Protein AF-A0A9E8SDP2-F1 (afdb_monomer_lite)

Organism: NCBI:txid2980107

InterPro domains:
  IPR025178 Lnb, N-terminal periplasmic domain [PF13387] (6-135)

Radius of gyration: 17.47 Å; chains: 1; bounding box: 43×48×46 Å

Sequence (197 aa):
MGPGKLLNDSFGHSAFRVRTGTIDIVYNYGMFDFNAPNFYLNFAKGKLDYYLGSNTYKRFVDLYIWQNRSIKEQVLNLTKDQKRALFSFLINNAKPENKIYAYDFFYDNCATKMRDVTEAVLHSNINYKTPKTYKAESFRQLINTNIHWNSWGHFGINVALGSVIDQKAEPRNYMFLPNTSFSFLKKQALQIRKTFS

Structure (mmCIF, N/CA/C/O backbone):
data_AF-A0A9E8SDP2-F1
#
_entry.id   AF-A0A9E8SDP2-F1
#
loop_
_atom_site.group_PDB
_atom_site.id
_atom_site.type_symbol
_atom_site.label_atom_id
_atom_site.label_alt_id
_atom_site.label_comp_id
_atom_site.label_asym_id
_atom_site.label_entity_id
_atom_site.label_seq_id
_atom_site.pdbx_PDB_ins_code
_atom_site.Cartn_x
_atom_site.Cartn_y
_atom_site.Cartn_z
_atom_site.occupancy
_atom_site.B_iso_or_equiv
_atom_site.auth_seq_id
_atom_site.auth_comp_id
_atom_site.auth_asym_id
_atom_site.auth_atom_id
_atom_site.pdbx_PDB_model_num
ATOM 1 N N . MET A 1 1 ? 5.737 0.864 4.882 1.00 90.88 1 MET A N 1
ATOM 2 C CA . MET A 1 1 ? 6.802 -0.105 5.219 1.00 90.88 1 MET A CA 1
ATOM 3 C C . MET A 1 1 ? 7.971 0.108 4.283 1.00 90.88 1 MET A C 1
ATOM 5 O O . MET A 1 1 ? 7.745 0.462 3.130 1.00 90.88 1 MET A O 1
ATOM 9 N N . GLY A 1 2 ? 9.191 -0.051 4.792 1.00 87.19 2 GLY A N 1
ATOM 10 C CA . GLY A 1 2 ? 10.420 0.136 4.028 1.00 87.19 2 GLY A CA 1
ATOM 11 C C . GLY A 1 2 ? 10.654 -0.952 2.973 1.00 87.19 2 GLY A C 1
ATOM 12 O O . GLY A 1 2 ? 9.998 -2.005 3.001 1.00 87.19 2 GLY A O 1
ATOM 13 N N . PRO A 1 3 ? 11.578 -0.697 2.035 1.00 87.62 3 PRO A N 1
ATOM 14 C CA . PRO A 1 3 ? 11.920 -1.644 0.985 1.00 87.62 3 PRO A CA 1
ATOM 15 C C . PRO A 1 3 ? 12.536 -2.930 1.553 1.00 87.62 3 PRO A C 1
ATOM 17 O O . PRO A 1 3 ? 13.123 -2.924 2.635 1.00 87.62 3 PRO A O 1
ATOM 20 N N . GLY A 1 4 ? 12.350 -4.041 0.843 1.00 83.44 4 GLY A N 1
ATOM 21 C CA . GLY A 1 4 ? 12.982 -5.333 1.122 1.00 83.44 4 GLY A CA 1
ATOM 22 C C . GLY A 1 4 ? 14.027 -5.701 0.067 1.00 83.44 4 GLY A C 1
ATOM 23 O O . GLY A 1 4 ? 14.210 -4.987 -0.914 1.00 83.44 4 GLY A O 1
ATOM 24 N N . LYS A 1 5 ? 14.709 -6.836 0.265 1.00 79.69 5 LYS A N 1
ATOM 25 C CA . LYS A 1 5 ? 15.756 -7.318 -0.658 1.00 79.69 5 LYS A CA 1
ATOM 26 C C . LYS A 1 5 ? 15.207 -7.907 -1.962 1.00 79.69 5 LYS A C 1
ATOM 28 O O . LYS A 1 5 ? 15.932 -7.971 -2.948 1.00 79.69 5 LYS A O 1
ATOM 33 N N . LEU A 1 6 ? 13.961 -8.380 -1.952 1.00 75.44 6 LEU A N 1
ATOM 34 C CA . LEU A 1 6 ? 13.316 -8.962 -3.125 1.00 75.44 6 LEU A CA 1
ATOM 35 C C . LEU A 1 6 ? 12.700 -7.870 -4.007 1.00 75.44 6 LEU A C 1
ATOM 37 O O . LEU A 1 6 ? 12.309 -6.804 -3.523 1.00 75.44 6 LEU A O 1
ATOM 41 N N . LEU A 1 7 ? 12.579 -8.145 -5.309 1.00 70.75 7 LEU A N 1
ATOM 42 C CA . LEU A 1 7 ? 12.068 -7.177 -6.285 1.00 70.75 7 LEU A CA 1
ATOM 43 C C . LEU A 1 7 ? 10.637 -6.723 -5.961 1.00 70.75 7 LEU A C 1
ATOM 45 O O . LEU A 1 7 ? 10.345 -5.530 -5.983 1.00 70.75 7 LEU A O 1
ATOM 49 N N . ASN A 1 8 ? 9.770 -7.663 -5.575 1.00 69.50 8 ASN A N 1
ATOM 50 C CA . ASN A 1 8 ? 8.385 -7.403 -5.166 1.00 69.50 8 ASN A CA 1
ATOM 51 C C . ASN A 1 8 ? 8.277 -6.507 -3.917 1.00 69.50 8 ASN A C 1
ATOM 53 O O . ASN A 1 8 ? 7.221 -5.942 -3.662 1.00 69.50 8 ASN A O 1
ATOM 57 N N . ASP A 1 9 ? 9.360 -6.364 -3.150 1.00 80.94 9 ASP A N 1
ATOM 58 C CA . ASP A 1 9 ? 9.421 -5.561 -1.931 1.00 80.94 9 ASP A CA 1
ATOM 59 C C . ASP A 1 9 ? 10.261 -4.288 -2.086 1.00 80.94 9 ASP A C 1
ATOM 61 O O . ASP A 1 9 ? 10.329 -3.488 -1.150 1.00 80.94 9 ASP A O 1
ATOM 65 N N . SER A 1 10 ? 10.902 -4.084 -3.240 1.00 84.06 10 SER A N 1
ATOM 66 C CA . SER A 1 10 ? 11.908 -3.031 -3.451 1.00 84.06 10 SER A CA 1
ATOM 67 C C . SER A 1 10 ? 11.334 -1.615 -3.368 1.00 84.06 10 SER A C 1
ATOM 69 O O . SER A 1 10 ? 12.045 -0.682 -3.017 1.00 84.06 10 SER A O 1
ATOM 71 N N . PHE A 1 11 ? 10.032 -1.447 -3.606 1.00 86.62 11 PHE A N 1
ATOM 72 C CA . PHE A 1 11 ? 9.343 -0.155 -3.483 1.00 86.62 11 PHE A CA 1
ATOM 73 C C . PHE A 1 11 ? 8.766 0.099 -2.082 1.00 86.62 11 PHE A C 1
ATOM 75 O O . PHE A 1 11 ? 8.230 1.174 -1.802 1.00 86.62 11 PHE A O 1
ATOM 82 N N . GLY A 1 12 ? 8.866 -0.886 -1.186 1.00 89.75 12 GLY A N 1
ATOM 83 C CA . GLY A 1 12 ? 8.170 -0.888 0.092 1.00 89.75 12 GLY A CA 1
ATOM 84 C C . GLY A 1 12 ? 6.718 -1.337 -0.038 1.00 89.75 12 GLY A C 1
ATOM 85 O O . GLY A 1 12 ? 6.325 -1.966 -1.014 1.00 89.75 12 GLY A O 1
ATOM 86 N N . HIS A 1 13 ? 5.921 -1.039 0.985 1.00 92.75 13 HIS A N 1
ATOM 87 C CA . HIS A 1 13 ? 4.524 -1.469 1.045 1.00 92.75 13 HIS A CA 1
ATOM 88 C C . HIS A 1 13 ? 3.664 -0.502 1.864 1.00 92.75 13 HIS A C 1
ATOM 90 O O . HIS A 1 13 ? 4.197 0.209 2.726 1.00 92.75 13 HIS A O 1
ATOM 96 N N . SER A 1 14 ? 2.345 -0.529 1.668 1.00 93.94 14 SER A N 1
ATOM 97 C CA . SER A 1 14 ? 1.371 0.283 2.410 1.00 93.94 14 SER A CA 1
ATOM 98 C C . SER A 1 14 ? 0.196 -0.556 2.915 1.00 93.94 14 SER A C 1
ATOM 100 O O . SER A 1 14 ? -0.215 -1.508 2.263 1.00 93.94 14 SER A O 1
ATOM 102 N N . ALA A 1 15 ? -0.342 -0.204 4.084 1.00 95.44 15 ALA A N 1
ATOM 103 C CA . ALA A 1 15 ? -1.494 -0.874 4.683 1.00 95.44 15 ALA A CA 1
ATOM 104 C C . ALA A 1 15 ? -2.253 0.078 5.622 1.00 95.44 15 ALA A C 1
ATOM 106 O O . ALA A 1 15 ? -1.669 1.025 6.159 1.00 95.44 15 ALA A O 1
ATOM 107 N N . PHE A 1 16 ? -3.539 -0.190 5.854 1.00 96.06 16 PHE A N 1
ATOM 108 C CA . PHE A 1 16 ? -4.339 0.524 6.851 1.00 96.06 16 PHE A CA 1
ATOM 109 C C . PHE A 1 16 ? -4.273 -0.194 8.194 1.00 96.06 16 PHE A C 1
ATOM 111 O O . PHE A 1 16 ? -4.561 -1.383 8.268 1.00 96.06 16 PHE A O 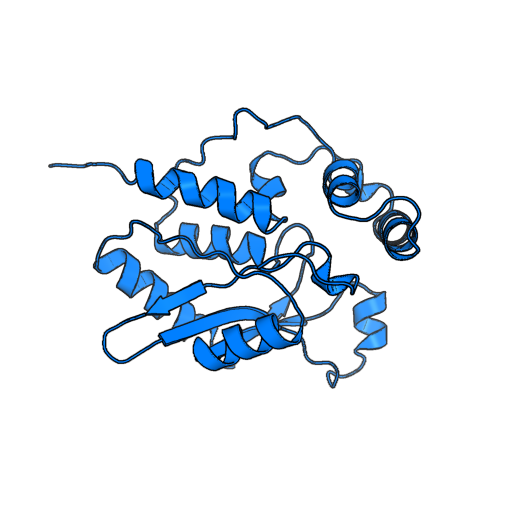1
ATOM 118 N N . ARG A 1 17 ? -3.978 0.528 9.276 1.00 96.06 17 ARG A N 1
ATOM 119 C CA . ARG A 1 17 ? -4.153 0.029 10.645 1.00 96.06 17 ARG A CA 1
ATOM 120 C C . ARG A 1 17 ? -5.409 0.643 11.248 1.00 96.06 17 ARG A C 1
ATOM 122 O O . ARG A 1 17 ? -5.569 1.862 11.231 1.00 96.06 17 ARG A O 1
ATOM 129 N N . VAL A 1 18 ? -6.268 -0.191 11.821 1.00 95.19 18 VAL A N 1
ATOM 130 C CA . VAL A 1 18 ? -7.419 0.246 12.613 1.00 95.19 18 VAL A CA 1
ATOM 131 C C . VAL A 1 18 ? -7.226 -0.222 14.045 1.00 95.19 18 VAL A C 1
ATOM 133 O O . VAL A 1 18 ? -7.165 -1.423 14.309 1.00 95.19 18 VAL A O 1
ATOM 136 N N . ARG A 1 19 ? -7.155 0.747 14.964 1.00 94.12 19 ARG A N 1
ATOM 137 C CA . ARG A 1 19 ? -7.004 0.508 16.397 1.00 94.12 19 ARG A CA 1
ATOM 138 C C . ARG A 1 19 ? -8.163 1.117 17.184 1.00 94.12 19 ARG A C 1
ATOM 140 O O . ARG A 1 19 ? -8.439 2.310 17.066 1.00 94.12 19 ARG A O 1
ATOM 147 N N . THR A 1 20 ? -8.808 0.297 18.005 1.00 88.94 20 THR A N 1
ATOM 148 C CA . THR A 1 20 ? -9.808 0.676 19.015 1.00 88.94 20 THR A CA 1
ATOM 149 C C . THR A 1 20 ? -9.361 0.153 20.388 1.00 88.94 20 THR A C 1
ATOM 151 O 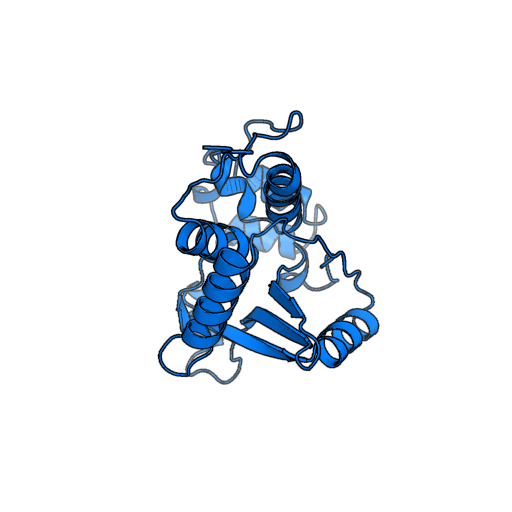O . THR A 1 20 ? -8.235 -0.320 20.532 1.00 88.94 20 THR A O 1
ATOM 154 N N . GLY A 1 21 ? -10.218 0.234 21.413 1.00 88.12 21 GLY A N 1
ATOM 155 C CA . GLY A 1 21 ? -9.926 -0.366 22.720 1.00 88.12 21 GLY A CA 1
ATOM 156 C C . GLY A 1 21 ? -9.795 -1.897 22.692 1.00 88.12 21 GLY A C 1
ATOM 157 O O . GLY A 1 21 ? -9.089 -2.451 23.524 1.00 88.12 21 GLY A O 1
ATOM 158 N N . THR A 1 22 ? -10.432 -2.575 21.730 1.00 91.25 22 THR A N 1
ATOM 159 C CA . THR A 1 22 ? -10.471 -4.050 21.639 1.00 91.25 22 THR A CA 1
ATOM 160 C C . THR A 1 22 ? -9.942 -4.606 20.317 1.00 91.25 22 THR A C 1
ATOM 162 O O . THR A 1 22 ? -9.725 -5.808 20.201 1.00 91.25 22 THR A O 1
ATOM 165 N N . ILE A 1 23 ? -9.732 -3.754 19.312 1.00 92.94 23 ILE A N 1
ATOM 166 C CA . ILE A 1 23 ? -9.332 -4.150 17.958 1.00 92.94 23 ILE A CA 1
ATOM 167 C C . ILE A 1 23 ? -7.988 -3.508 17.636 1.00 92.94 23 ILE A C 1
ATOM 169 O O . ILE A 1 23 ? -7.812 -2.311 17.842 1.00 92.94 23 ILE A O 1
ATOM 173 N N . ASP A 1 24 ? -7.058 -4.283 17.085 1.00 96.56 24 ASP A N 1
ATOM 174 C CA . ASP A 1 24 ? -5.817 -3.771 16.498 1.00 96.56 24 ASP A CA 1
ATOM 175 C C . ASP A 1 24 ? -5.459 -4.605 15.261 1.00 96.56 24 ASP A C 1
ATOM 177 O O . ASP A 1 24 ? -4.738 -5.607 15.330 1.00 96.56 24 ASP A O 1
ATOM 181 N N . ILE A 1 25 ? -6.068 -4.237 14.133 1.00 97.19 25 ILE A N 1
ATOM 182 C CA . ILE A 1 25 ? -6.035 -4.997 12.878 1.00 97.19 25 ILE A CA 1
ATOM 183 C C . ILE A 1 25 ? -5.381 -4.160 11.785 1.00 97.19 25 ILE A C 1
ATOM 185 O O . ILE A 1 25 ? -5.617 -2.956 11.665 1.00 97.19 25 ILE A O 1
ATOM 189 N N . VAL A 1 26 ? -4.586 -4.827 10.956 1.00 97.25 26 VAL A N 1
ATOM 190 C CA . VAL A 1 26 ? -4.024 -4.286 9.724 1.00 97.25 26 VAL A CA 1
ATOM 191 C C . VAL A 1 26 ? -4.758 -4.876 8.529 1.00 97.25 26 VAL A C 1
ATOM 193 O O . VAL A 1 26 ? -4.860 -6.094 8.401 1.00 97.25 26 VAL A O 1
ATOM 196 N N . TYR A 1 27 ? -5.227 -3.998 7.652 1.00 97.38 27 TYR A N 1
ATOM 197 C CA . TYR A 1 27 ? -5.832 -4.280 6.359 1.00 97.38 27 TYR A CA 1
ATOM 198 C C . TYR A 1 27 ? -4.783 -4.057 5.269 1.00 97.38 27 TYR A C 1
ATOM 200 O O . TYR A 1 27 ? -4.309 -2.938 5.050 1.00 97.38 27 TYR A O 1
ATOM 208 N N . ASN A 1 28 ? -4.394 -5.152 4.628 1.00 94.25 28 ASN A N 1
ATOM 209 C CA . ASN A 1 28 ? -3.248 -5.263 3.747 1.00 94.25 28 ASN A CA 1
ATOM 210 C C . ASN A 1 28 ? -3.699 -5.545 2.302 1.00 94.25 28 ASN A C 1
ATOM 212 O O . ASN A 1 28 ? -3.944 -6.696 1.941 1.00 94.25 28 ASN A O 1
ATOM 216 N N . TYR A 1 29 ? -3.811 -4.493 1.489 1.00 93.25 29 TYR A N 1
ATOM 217 C CA . TYR A 1 29 ? -3.933 -4.628 0.035 1.00 93.25 29 TYR A CA 1
ATOM 218 C C . TYR A 1 29 ? -2.576 -5.015 -0.538 1.00 93.25 29 TYR A C 1
ATOM 220 O O . TYR A 1 29 ? -1.577 -4.409 -0.164 1.00 93.25 29 TYR A O 1
ATOM 228 N N . GLY A 1 30 ? -2.527 -5.969 -1.462 1.00 86.81 30 GLY A N 1
ATOM 229 C CA . GLY A 1 30 ? -1.269 -6.419 -2.060 1.00 86.81 30 GLY A CA 1
ATOM 230 C C . GLY A 1 30 ? -0.910 -7.872 -1.746 1.00 86.81 30 GLY A C 1
ATOM 231 O O . GLY A 1 30 ? 0.206 -8.289 -2.044 1.00 86.81 30 GLY A O 1
ATOM 232 N N . MET A 1 31 ? -1.832 -8.637 -1.159 1.00 87.12 31 MET A N 1
ATOM 233 C CA . MET A 1 31 ? -1.673 -10.080 -1.001 1.00 87.12 31 MET A CA 1
ATOM 234 C C . MET A 1 31 ? -2.026 -10.789 -2.311 1.00 87.12 31 MET A C 1
ATOM 236 O O . MET A 1 31 ? -2.860 -10.299 -3.065 1.00 87.12 31 MET A O 1
ATOM 240 N N . PHE A 1 32 ? -1.422 -11.941 -2.576 1.00 84.19 32 PHE A N 1
ATOM 241 C CA . PHE A 1 32 ? -1.690 -12.739 -3.770 1.00 84.19 32 PHE A CA 1
ATOM 242 C C . PHE A 1 32 ? -1.541 -14.228 -3.444 1.00 84.19 32 PHE A C 1
ATOM 244 O O . PHE A 1 32 ? -0.858 -14.591 -2.484 1.00 84.19 32 PHE A O 1
ATOM 251 N N . ASP A 1 33 ? -2.223 -15.080 -4.207 1.00 80.50 33 ASP A N 1
ATOM 252 C CA . ASP A 1 33 ? -2.235 -16.526 -3.986 1.00 80.50 33 ASP A CA 1
ATOM 253 C C . ASP A 1 33 ? -1.319 -17.232 -4.990 1.00 80.50 33 ASP A C 1
ATOM 255 O O . ASP A 1 33 ? -1.618 -17.310 -6.181 1.00 80.50 33 ASP A O 1
ATOM 259 N N . PHE A 1 34 ? -0.198 -17.765 -4.501 1.00 75.38 34 PHE A N 1
ATOM 260 C CA . PHE A 1 34 ? 0.738 -18.549 -5.313 1.00 75.38 34 PHE A CA 1
ATOM 261 C C . PHE A 1 34 ? 0.139 -19.868 -5.820 1.00 75.38 34 PHE A C 1
ATOM 263 O O . PHE A 1 34 ? 0.631 -20.414 -6.805 1.00 75.38 34 PHE A O 1
ATOM 270 N N . ASN A 1 35 ? -0.909 -20.380 -5.167 1.00 81.75 35 ASN A N 1
ATOM 271 C CA . ASN A 1 35 ? -1.581 -21.620 -5.551 1.00 81.75 35 ASN A CA 1
ATOM 272 C C . ASN A 1 35 ? -2.729 -21.383 -6.543 1.00 81.75 35 ASN A C 1
ATOM 274 O O . ASN A 1 35 ? -3.411 -22.335 -6.927 1.00 81.75 35 ASN A O 1
ATOM 278 N N . ALA A 1 36 ? -2.955 -20.134 -6.970 1.00 81.62 36 ALA A N 1
ATOM 279 C CA . ALA A 1 36 ? -3.972 -19.826 -7.960 1.00 81.62 36 ALA A CA 1
ATOM 280 C C . ALA A 1 36 ? -3.704 -20.588 -9.276 1.00 81.62 36 ALA A C 1
ATOM 282 O O . ALA A 1 36 ? -2.548 -20.686 -9.717 1.00 81.62 36 ALA A O 1
ATOM 283 N N . PRO A 1 37 ? -4.749 -21.100 -9.955 1.00 82.25 37 PRO A N 1
ATOM 284 C CA . PRO A 1 37 ? -4.583 -21.769 -11.238 1.00 82.25 37 PRO A CA 1
ATOM 285 C C . PRO A 1 37 ? -3.818 -20.893 -12.236 1.00 82.25 37 PRO A C 1
ATOM 287 O O . PRO A 1 37 ? -4.137 -19.720 -12.426 1.00 82.25 37 PRO A O 1
ATOM 290 N N . ASN A 1 38 ? -2.820 -21.475 -12.905 1.00 79.81 38 ASN A N 1
ATOM 291 C CA . ASN A 1 38 ? -1.984 -20.791 -13.897 1.00 79.81 38 ASN A CA 1
ATOM 292 C C . ASN A 1 38 ? -1.199 -19.575 -13.360 1.00 79.81 38 ASN A C 1
ATOM 294 O O . ASN A 1 38 ? -0.863 -18.692 -14.151 1.00 79.81 38 ASN A O 1
ATOM 298 N N . PHE A 1 39 ? -0.870 -19.524 -12.059 1.00 72.50 39 PHE A N 1
ATOM 299 C CA . PHE A 1 39 ? -0.168 -18.395 -11.425 1.00 72.50 39 PHE A CA 1
ATOM 300 C C . PHE A 1 39 ? 0.997 -17.840 -12.264 1.00 72.50 39 PHE A C 1
ATOM 302 O O . PHE A 1 39 ? 0.978 -16.670 -12.639 1.00 72.50 39 PHE A O 1
ATOM 309 N N . TYR A 1 40 ? 1.976 -18.676 -12.635 1.00 66.50 40 TYR A N 1
ATOM 310 C CA . TYR A 1 40 ? 3.151 -18.232 -13.402 1.00 66.50 40 TYR A CA 1
ATOM 311 C C . TYR A 1 40 ? 2.799 -17.675 -14.790 1.00 66.50 40 TYR A C 1
ATOM 313 O O . TYR A 1 40 ? 3.410 -16.708 -15.242 1.00 66.50 40 TYR A O 1
ATOM 321 N N . LEU A 1 41 ? 1.792 -18.247 -15.456 1.00 76.75 41 LEU A N 1
ATOM 322 C CA . LEU A 1 41 ? 1.326 -17.773 -16.759 1.00 76.75 41 LEU A CA 1
ATOM 323 C C . LEU A 1 41 ? 0.614 -16.421 -16.637 1.00 76.75 41 LEU A C 1
ATOM 325 O O . LEU A 1 41 ? 0.833 -15.530 -17.454 1.00 76.75 41 LEU A O 1
ATOM 329 N N . ASN A 1 42 ? -0.232 -16.261 -15.621 1.00 74.94 42 ASN A N 1
ATOM 330 C CA . ASN A 1 42 ? -0.949 -15.016 -15.356 1.00 74.94 42 ASN A CA 1
ATOM 331 C C . ASN A 1 42 ? 0.004 -13.906 -14.898 1.00 74.94 42 ASN A C 1
ATOM 333 O O . ASN A 1 42 ? -0.128 -12.770 -15.352 1.00 74.94 42 ASN A O 1
ATOM 337 N N . PHE A 1 43 ? 1.019 -14.247 -14.100 1.00 68.94 43 PHE A N 1
ATOM 338 C CA . PHE A 1 43 ? 2.123 -13.357 -13.748 1.00 68.94 43 PHE A CA 1
ATOM 339 C C . PHE A 1 43 ? 2.873 -12.869 -14.990 1.00 68.94 43 PHE A C 1
ATOM 341 O O . PHE A 1 43 ? 3.004 -11.664 -15.183 1.00 68.94 43 PHE A O 1
ATOM 348 N N . ALA A 1 44 ? 3.281 -13.779 -15.882 1.00 67.25 44 ALA A N 1
ATOM 349 C CA . ALA A 1 44 ? 3.963 -13.415 -17.125 1.00 67.25 44 ALA A CA 1
ATOM 350 C C . ALA A 1 44 ? 3.105 -12.530 -18.052 1.00 67.25 44 ALA A C 1
ATOM 352 O O . ALA A 1 44 ? 3.640 -11.724 -18.807 1.00 67.25 44 ALA A O 1
ATOM 353 N N . LYS A 1 45 ? 1.773 -12.654 -17.981 1.00 74.75 45 LYS A N 1
ATOM 354 C CA . LYS A 1 45 ? 0.812 -11.822 -18.727 1.00 74.75 45 LYS A CA 1
ATOM 355 C C . LYS A 1 45 ? 0.470 -10.494 -18.039 1.00 74.75 45 LYS A C 1
ATOM 357 O O . LYS A 1 45 ? -0.292 -9.722 -18.615 1.00 74.75 45 LYS A O 1
ATOM 362 N N . GLY A 1 46 ? 0.953 -10.252 -16.818 1.00 71.06 46 GLY A N 1
ATOM 363 C CA . GLY A 1 46 ? 0.573 -9.085 -16.015 1.00 71.06 46 GLY A CA 1
ATOM 364 C C . GLY A 1 46 ? -0.891 -9.091 -15.555 1.00 71.06 46 GLY A C 1
ATOM 365 O O . GLY A 1 46 ? -1.463 -8.032 -15.340 1.00 71.06 46 GLY A O 1
ATOM 366 N N . LYS A 1 47 ? -1.518 -10.268 -15.438 1.00 76.31 47 LYS A N 1
ATOM 367 C CA . LYS A 1 47 ? -2.941 -10.449 -15.091 1.00 76.31 47 LYS A CA 1
ATOM 368 C C . LYS A 1 47 ? -3.107 -11.218 -13.782 1.00 76.31 47 LYS A C 1
ATOM 370 O O . LYS A 1 47 ? -3.750 -12.265 -13.758 1.00 76.31 47 LYS A O 1
ATOM 375 N N . LEU A 1 48 ? -2.461 -10.758 -12.715 1.00 80.88 48 LEU A N 1
ATOM 376 C CA . LEU A 1 48 ? -2.640 -11.363 -11.399 1.00 80.88 48 LEU A CA 1
ATOM 377 C C . LEU A 1 48 ? -3.743 -10.661 -10.619 1.00 80.88 48 LEU A C 1
ATOM 379 O O . LEU A 1 48 ? -3.730 -9.440 -10.457 1.00 80.88 48 LEU A O 1
ATOM 383 N N . ASP A 1 49 ? -4.635 -11.474 -10.071 1.00 88.06 49 ASP A N 1
ATOM 384 C CA . ASP A 1 49 ? -5.557 -11.037 -9.041 1.00 88.06 49 ASP A CA 1
ATOM 385 C C . ASP A 1 49 ? -4.821 -10.934 -7.710 1.00 88.06 49 ASP A C 1
ATOM 387 O O . ASP A 1 49 ? -4.098 -11.839 -7.280 1.00 88.06 49 ASP A O 1
ATOM 391 N N . TYR A 1 50 ? -5.022 -9.802 -7.054 1.00 91.19 50 TYR A N 1
ATOM 392 C CA . TYR A 1 50 ? -4.562 -9.559 -5.702 1.00 91.19 50 TYR A CA 1
ATOM 393 C C . TYR A 1 50 ? -5.767 -9.493 -4.780 1.00 91.19 50 TYR A C 1
ATOM 395 O O . TYR A 1 50 ? -6.910 -9.355 -5.214 1.00 91.19 50 TYR A O 1
ATOM 403 N N . TYR A 1 51 ? -5.522 -9.602 -3.482 1.00 92.88 51 TYR A N 1
ATOM 404 C CA . TYR A 1 51 ? -6.579 -9.503 -2.500 1.00 92.88 51 TYR A CA 1
ATOM 405 C C . TYR A 1 51 ? -6.202 -8.671 -1.280 1.00 92.88 51 TYR A C 1
ATOM 407 O O . TYR A 1 51 ? -5.030 -8.468 -0.942 1.00 92.88 51 TYR A O 1
ATOM 415 N N . LEU A 1 52 ? -7.240 -8.178 -0.611 1.00 96.31 52 LEU A N 1
ATOM 416 C CA . LEU A 1 52 ? -7.151 -7.584 0.710 1.00 96.31 52 LEU A CA 1
ATOM 417 C C . LEU A 1 52 ? -7.058 -8.685 1.773 1.00 96.31 52 LEU A C 1
ATOM 419 O O . LEU A 1 52 ? -8.007 -9.437 1.995 1.00 96.31 52 LEU A O 1
ATOM 423 N N . GLY A 1 53 ? -5.920 -8.759 2.459 1.00 95.06 53 GLY A N 1
ATOM 424 C CA . GLY A 1 53 ? -5.760 -9.559 3.672 1.00 95.06 53 GLY A CA 1
ATOM 425 C C . GLY A 1 53 ? -6.014 -8.741 4.937 1.00 95.06 53 GLY A C 1
ATOM 426 O O . GLY A 1 53 ? -5.831 -7.524 4.948 1.00 95.06 53 GLY A O 1
ATOM 427 N N . SER A 1 54 ? -6.369 -9.405 6.035 1.00 95.38 54 SER A N 1
ATOM 428 C CA . SER A 1 54 ? -6.419 -8.790 7.363 1.00 95.38 54 SER A CA 1
ATOM 429 C C . SER A 1 54 ? -5.666 -9.641 8.385 1.00 95.38 54 SER A C 1
ATOM 431 O O . SER A 1 54 ? -5.725 -10.866 8.353 1.00 95.38 54 SER A O 1
ATOM 433 N N . ASN A 1 55 ? -4.905 -8.991 9.267 1.00 94.94 55 ASN A N 1
ATOM 434 C CA . ASN A 1 55 ? -4.111 -9.643 10.311 1.00 94.94 55 ASN A CA 1
ATOM 435 C C . ASN A 1 55 ? -4.053 -8.772 11.567 1.00 94.94 55 ASN A C 1
ATOM 437 O O . ASN A 1 55 ? -4.247 -7.559 11.500 1.00 94.94 55 ASN A O 1
ATOM 441 N N . THR A 1 56 ? -3.731 -9.363 12.720 1.00 96.81 56 THR A N 1
ATOM 442 C CA . THR A 1 56 ? -3.446 -8.564 13.920 1.00 96.81 56 THR A CA 1
ATOM 443 C C . THR A 1 56 ? -2.201 -7.705 13.699 1.00 96.81 56 THR A C 1
ATOM 445 O O . THR A 1 56 ? -1.239 -8.145 13.061 1.00 96.81 56 THR A O 1
ATOM 448 N N . TYR A 1 57 ? -2.187 -6.491 14.257 1.00 95.94 57 TYR A N 1
ATOM 449 C CA . TYR A 1 57 ? -1.027 -5.600 14.151 1.00 95.94 57 TYR A CA 1
ATOM 450 C C . TYR A 1 57 ? 0.251 -6.259 14.677 1.00 95.94 57 TYR A C 1
ATOM 452 O O . TYR A 1 57 ? 1.304 -6.127 14.062 1.00 95.94 57 TYR A O 1
ATOM 460 N N . LYS A 1 58 ? 0.149 -7.056 15.750 1.00 96.00 58 LYS A N 1
ATOM 461 C CA . LYS A 1 58 ? 1.284 -7.819 16.280 1.00 96.00 58 LYS A CA 1
ATOM 462 C C . LYS A 1 58 ? 1.894 -8.749 15.224 1.00 96.00 58 LYS A C 1
ATOM 464 O O . LYS A 1 58 ? 3.080 -8.637 14.942 1.00 96.00 58 LYS A O 1
ATOM 469 N N . ARG A 1 59 ? 1.086 -9.624 14.608 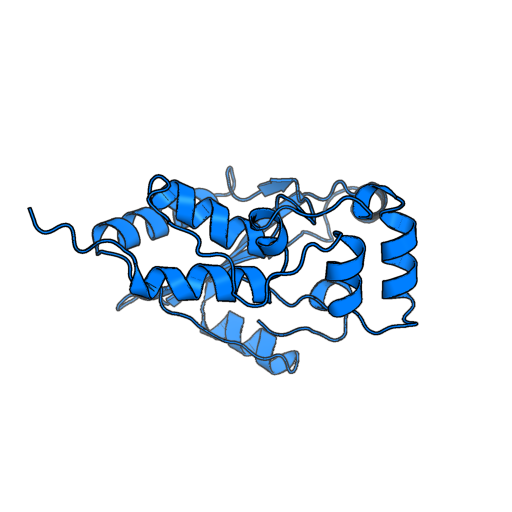1.00 95.75 59 ARG A N 1
ATOM 470 C CA . ARG A 1 59 ? 1.565 -10.564 13.574 1.00 95.75 59 ARG A CA 1
ATOM 471 C C . ARG A 1 59 ? 2.170 -9.837 12.382 1.00 95.75 59 ARG A C 1
ATOM 473 O O . ARG A 1 59 ? 3.177 -10.273 11.835 1.00 95.75 59 ARG A O 1
ATOM 480 N N . PHE A 1 60 ? 1.546 -8.731 11.992 1.00 94.00 60 PHE A N 1
ATOM 481 C CA . PHE A 1 60 ? 2.048 -7.889 10.923 1.00 94.00 60 PHE A CA 1
ATOM 482 C C . PHE A 1 60 ? 3.439 -7.334 11.257 1.00 94.00 60 PHE A C 1
ATOM 484 O O . PHE A 1 60 ? 4.356 -7.494 10.463 1.00 94.00 60 PHE A O 1
ATOM 491 N N . VAL A 1 61 ? 3.626 -6.744 12.441 1.00 94.44 61 VAL A N 1
ATOM 492 C CA . VAL A 1 61 ? 4.924 -6.209 12.881 1.00 94.44 61 VAL A CA 1
ATOM 493 C C . VAL A 1 61 ? 5.987 -7.302 12.976 1.00 94.44 61 VAL A C 1
ATOM 495 O O . VAL A 1 61 ? 7.080 -7.112 12.445 1.00 94.44 61 VAL A O 1
ATOM 498 N N . ASP A 1 62 ? 5.662 -8.444 13.588 1.00 94.88 62 ASP A N 1
ATOM 499 C CA . ASP A 1 62 ? 6.590 -9.571 13.750 1.00 94.88 62 ASP A CA 1
ATOM 500 C C . ASP A 1 62 ? 7.163 -10.025 12.391 1.00 94.88 62 ASP A C 1
ATOM 502 O O . ASP A 1 62 ? 8.365 -10.267 12.272 1.00 94.88 62 ASP A O 1
ATOM 506 N N . LEU A 1 63 ? 6.330 -10.061 11.340 1.00 91.50 63 LEU A N 1
ATOM 507 C CA . LEU A 1 63 ? 6.759 -10.404 9.980 1.00 91.50 63 LEU A CA 1
ATOM 508 C C . LEU A 1 63 ? 7.801 -9.418 9.430 1.00 91.50 63 LEU A C 1
ATOM 510 O O . LEU A 1 63 ? 8.820 -9.844 8.892 1.00 91.50 63 LEU A O 1
ATOM 514 N N . TYR A 1 64 ? 7.575 -8.107 9.551 1.00 90.38 64 TYR A N 1
ATOM 515 C CA . TYR A 1 64 ? 8.525 -7.114 9.028 1.00 90.38 64 TYR A CA 1
ATOM 516 C C . TYR A 1 64 ? 9.808 -7.038 9.859 1.00 90.38 64 TYR A C 1
ATOM 518 O O . TYR A 1 64 ? 10.870 -6.802 9.285 1.00 90.38 64 TYR A O 1
ATOM 526 N N . ILE A 1 65 ? 9.737 -7.287 11.172 1.00 91.50 65 ILE A N 1
ATOM 527 C CA . ILE A 1 65 ? 10.931 -7.440 12.017 1.00 91.50 65 ILE A CA 1
ATOM 528 C C . ILE A 1 65 ? 11.760 -8.628 11.529 1.00 91.50 65 ILE A C 1
ATOM 530 O O . ILE A 1 65 ? 12.956 -8.476 11.295 1.00 91.50 65 ILE A O 1
ATOM 534 N N . TRP A 1 66 ? 11.127 -9.783 11.308 1.00 93.00 66 TRP A N 1
ATOM 535 C CA . TRP A 1 66 ? 11.806 -10.974 10.791 1.00 93.00 66 TRP A CA 1
ATOM 536 C C . TRP A 1 66 ? 12.443 -10.734 9.412 1.00 93.00 66 TRP A C 1
ATOM 538 O O . TRP A 1 66 ? 13.556 -11.183 9.155 1.00 93.00 66 TRP A O 1
ATOM 548 N N . GLN A 1 67 ? 11.792 -9.948 8.548 1.00 88.25 67 GLN A N 1
ATOM 549 C CA . GLN A 1 67 ? 12.343 -9.536 7.250 1.00 88.25 67 GLN A CA 1
ATOM 550 C C . GLN A 1 67 ? 13.436 -8.453 7.343 1.00 88.25 67 GLN A C 1
ATOM 552 O O . GLN A 1 67 ? 13.977 -8.055 6.310 1.00 88.25 67 GLN A O 1
ATOM 557 N N . ASN A 1 68 ? 13.752 -7.950 8.543 1.00 90.88 68 ASN A N 1
ATOM 558 C CA . ASN A 1 68 ? 14.636 -6.806 8.777 1.00 90.88 68 ASN A CA 1
ATOM 559 C C . ASN A 1 68 ? 14.207 -5.546 7.996 1.00 90.88 68 ASN A C 1
ATOM 561 O O . ASN A 1 68 ? 15.008 -4.883 7.334 1.00 90.88 68 ASN A O 1
ATOM 565 N N . ARG A 1 69 ? 12.908 -5.233 8.036 1.00 90.38 69 ARG A N 1
ATOM 566 C CA . ARG A 1 69 ? 12.294 -4.093 7.342 1.00 90.38 69 ARG A CA 1
ATOM 567 C C . ARG A 1 69 ? 11.692 -3.111 8.335 1.00 90.38 69 ARG A C 1
ATOM 569 O O . ARG A 1 69 ? 11.145 -3.484 9.368 1.00 90.38 69 ARG A O 1
ATOM 576 N N . SER A 1 70 ? 11.730 -1.829 7.985 1.00 91.56 70 SER A N 1
ATOM 577 C CA . SER A 1 70 ? 11.173 -0.767 8.822 1.00 91.56 70 SER A CA 1
ATOM 578 C C . SER A 1 70 ? 9.662 -0.598 8.635 1.00 91.56 70 SER A C 1
ATOM 580 O O . SER A 1 70 ? 9.115 -0.698 7.530 1.00 91.56 70 SER A O 1
ATOM 582 N N . ILE A 1 71 ? 8.972 -0.261 9.725 1.00 92.62 71 ILE A N 1
ATOM 583 C CA . ILE A 1 71 ? 7.578 0.188 9.710 1.00 92.62 71 ILE A CA 1
ATOM 584 C C . ILE A 1 71 ? 7.550 1.648 10.150 1.00 92.62 71 ILE A C 1
ATOM 586 O O . ILE A 1 71 ? 8.157 2.025 11.149 1.00 92.62 71 ILE A O 1
ATOM 590 N N . LYS A 1 72 ? 6.824 2.472 9.395 1.00 92.25 72 LYS A N 1
ATOM 591 C CA . LYS A 1 72 ? 6.531 3.858 9.748 1.00 92.25 72 LYS A CA 1
ATOM 592 C C . LYS A 1 72 ? 5.028 4.052 9.710 1.00 92.25 72 LYS A C 1
ATOM 594 O O . LYS A 1 72 ? 4.398 3.736 8.703 1.00 92.25 72 LYS A O 1
ATOM 599 N N . GLU A 1 73 ? 4.483 4.579 10.795 1.00 91.50 73 GLU A N 1
ATOM 600 C CA . GLU A 1 73 ? 3.059 4.864 10.933 1.00 91.50 73 GLU A CA 1
ATOM 601 C C . GLU A 1 73 ? 2.797 6.367 10.783 1.00 91.50 73 GLU A C 1
ATOM 603 O O . GLU A 1 73 ? 3.625 7.204 11.152 1.00 91.50 73 GLU A O 1
ATOM 608 N N . GLN A 1 74 ? 1.634 6.709 10.231 1.00 87.56 74 GLN A N 1
ATOM 609 C CA . GLN A 1 74 ? 1.066 8.048 10.331 1.00 87.56 74 GLN A CA 1
ATOM 610 C C . GLN A 1 74 ? -0.393 7.949 10.748 1.00 87.56 74 GLN A C 1
ATOM 612 O O . GLN A 1 74 ? -1.134 7.100 10.252 1.00 87.56 74 GLN A O 1
ATOM 617 N N . VAL A 1 75 ? -0.803 8.844 11.638 1.00 88.12 75 VAL A N 1
ATOM 618 C CA . VAL A 1 75 ? -2.187 8.922 12.094 1.00 88.12 75 VAL A CA 1
ATOM 619 C C . VAL A 1 75 ? -2.945 9.877 11.182 1.00 88.12 75 VAL A C 1
ATOM 621 O O . VAL A 1 75 ? -2.576 11.044 11.044 1.00 88.12 75 VAL A O 1
ATOM 624 N N . LEU A 1 76 ? -4.010 9.380 10.554 1.00 84.75 76 LEU A N 1
ATOM 625 C CA . LEU A 1 76 ? -4.922 10.214 9.779 1.00 84.75 76 LEU A CA 1
ATOM 626 C C . LEU A 1 76 ? -5.816 11.011 10.737 1.00 84.75 76 LEU A C 1
ATOM 628 O O . LEU A 1 76 ? -6.429 10.447 11.648 1.00 84.75 76 LEU A O 1
ATOM 632 N N . ASN A 1 77 ? -5.904 12.323 10.522 1.00 83.06 77 ASN A N 1
ATOM 633 C CA . ASN A 1 77 ? -6.710 13.225 11.344 1.00 83.06 77 ASN A CA 1
ATOM 634 C C . ASN A 1 77 ? -8.198 13.154 10.960 1.00 83.06 77 ASN A C 1
ATOM 636 O O . ASN A 1 77 ? -8.742 14.100 10.410 1.00 83.06 77 ASN A O 1
ATOM 640 N N . LEU A 1 78 ? -8.832 12.004 11.186 1.00 84.75 78 LEU A N 1
ATOM 641 C CA . LEU A 1 78 ? -10.221 11.743 10.805 1.00 84.75 78 LEU A CA 1
ATOM 642 C C . LEU A 1 78 ? -11.193 12.018 11.959 1.00 84.75 78 LEU A C 1
ATOM 644 O O . LEU A 1 78 ? -10.910 11.674 13.114 1.00 84.75 78 LEU A O 1
ATOM 648 N N . THR A 1 79 ? -12.375 12.547 11.639 1.00 87.12 79 THR A N 1
ATOM 649 C CA . THR A 1 79 ? -13.491 12.642 12.592 1.00 87.12 79 THR A CA 1
ATOM 650 C C . THR A 1 79 ? -13.977 11.251 13.010 1.00 87.12 79 THR A C 1
ATOM 652 O O . THR A 1 79 ? -13.658 10.232 12.390 1.00 87.12 79 THR A O 1
ATOM 655 N N . LYS A 1 80 ? -14.780 11.176 14.078 1.00 88.75 80 LYS A N 1
ATOM 656 C CA . LYS A 1 80 ? -15.344 9.902 14.554 1.00 88.75 80 LYS A CA 1
ATOM 657 C C . LYS A 1 80 ? -16.184 9.198 13.479 1.00 88.75 80 LYS A C 1
ATOM 659 O O . LYS A 1 80 ? -16.152 7.971 13.398 1.00 88.75 80 LYS A O 1
ATOM 664 N N . ASP A 1 81 ? -16.905 9.955 12.659 1.00 89.19 81 ASP A N 1
ATOM 665 C CA . ASP A 1 81 ? -17.754 9.399 11.600 1.00 89.19 81 ASP A CA 1
ATOM 666 C C . ASP A 1 81 ? -16.922 8.932 10.410 1.00 89.19 81 ASP A C 1
ATOM 668 O O . ASP A 1 81 ? -17.118 7.821 9.931 1.00 89.19 81 ASP A O 1
ATOM 672 N N . GLN A 1 82 ? -15.891 9.691 10.032 1.00 89.69 82 GLN A N 1
ATOM 673 C CA . GLN A 1 82 ? -14.932 9.281 9.003 1.00 89.69 82 GLN A CA 1
ATOM 674 C C . GLN A 1 82 ? -14.168 8.009 9.398 1.00 89.69 82 GLN A C 1
ATOM 676 O O . GLN A 1 82 ? -13.977 7.122 8.570 1.00 89.69 82 GLN A O 1
ATOM 681 N N . LYS A 1 83 ? -13.773 7.867 10.673 1.00 90.56 83 LYS A N 1
ATOM 682 C CA . LYS A 1 83 ? -13.163 6.625 11.185 1.00 90.56 83 LYS A CA 1
ATOM 683 C C . LYS A 1 83 ? -14.119 5.437 11.075 1.00 90.56 83 LYS A C 1
ATOM 685 O O . LYS A 1 83 ? -13.696 4.359 10.664 1.00 90.56 83 LYS A O 1
ATOM 690 N N . ARG A 1 84 ? -15.396 5.627 11.431 1.00 92.00 84 ARG A N 1
ATOM 691 C CA . ARG A 1 84 ? -16.435 4.588 11.324 1.00 92.00 84 ARG A CA 1
ATOM 692 C C . ARG A 1 84 ? -16.699 4.197 9.871 1.00 92.00 84 ARG A C 1
ATOM 694 O O . ARG A 1 84 ? -16.771 3.005 9.580 1.00 92.00 84 ARG A O 1
ATOM 701 N N . ALA A 1 85 ? -16.779 5.173 8.972 1.00 93.00 85 ALA A N 1
ATOM 702 C CA . ALA A 1 85 ? -16.949 4.944 7.543 1.00 93.00 85 ALA A CA 1
ATOM 703 C C . ALA A 1 85 ? -15.746 4.196 6.946 1.00 93.00 85 ALA A C 1
ATOM 705 O O . ALA A 1 85 ? -15.935 3.179 6.283 1.00 93.00 85 ALA A O 1
ATOM 706 N N . LEU A 1 86 ? -14.513 4.610 7.272 1.00 93.31 86 LEU A N 1
ATOM 707 C CA . LEU A 1 86 ? -13.294 3.924 6.828 1.00 93.31 86 LEU A CA 1
ATOM 708 C C . LEU A 1 86 ? -13.258 2.479 7.321 1.00 93.31 86 LEU A C 1
ATOM 710 O O . LEU A 1 86 ? -12.987 1.561 6.552 1.00 93.31 86 LEU A O 1
ATOM 714 N N . PHE A 1 87 ? -13.557 2.264 8.601 1.00 94.62 87 PHE A N 1
ATOM 715 C CA . PHE A 1 87 ? -13.561 0.923 9.167 1.00 94.62 87 PHE A CA 1
ATOM 716 C C . PHE A 1 87 ? -14.624 0.029 8.518 1.00 94.62 87 PHE A C 1
ATOM 718 O O . PHE A 1 87 ? -14.323 -1.104 8.151 1.00 94.62 87 PHE A O 1
ATOM 725 N N . SER A 1 88 ? -15.833 0.553 8.302 1.00 95.56 88 SER A N 1
ATOM 726 C CA . SER A 1 88 ? -16.920 -0.175 7.635 1.00 95.56 88 SER A CA 1
ATOM 727 C C . SER A 1 88 ? -16.563 -0.526 6.189 1.00 95.56 88 SER A C 1
ATOM 729 O O . SER A 1 88 ? -16.802 -1.651 5.753 1.00 95.56 88 SER A O 1
ATOM 731 N N . PHE A 1 89 ? -15.926 0.400 5.465 1.00 96.56 89 PHE A N 1
ATOM 732 C CA . PHE A 1 89 ? -15.440 0.168 4.106 1.00 96.56 89 PHE A CA 1
ATOM 733 C C . PHE A 1 89 ? -14.417 -0.976 4.058 1.00 96.56 89 PHE A C 1
ATOM 735 O O . PHE A 1 89 ? -14.523 -1.865 3.211 1.00 96.56 89 PHE A O 1
ATOM 742 N N . LEU A 1 90 ? -13.446 -0.971 4.979 1.00 96.94 90 LEU A N 1
ATOM 743 C CA . LEU A 1 90 ? -12.396 -1.990 5.057 1.00 96.94 90 LEU A CA 1
ATOM 744 C C . LEU A 1 90 ? -12.954 -3.365 5.438 1.00 96.94 90 LEU A C 1
ATOM 746 O O . LEU A 1 90 ? -12.576 -4.357 4.821 1.00 96.94 90 LEU A O 1
ATOM 750 N N . ILE A 1 91 ? -13.890 -3.429 6.393 1.00 96.50 91 ILE A N 1
ATOM 751 C CA . ILE A 1 91 ? -14.595 -4.676 6.728 1.00 96.50 91 ILE A CA 1
ATOM 752 C C . ILE A 1 91 ? -15.351 -5.199 5.508 1.00 96.50 91 ILE A C 1
ATOM 754 O O . ILE A 1 91 ? -15.271 -6.386 5.205 1.00 96.50 91 ILE A O 1
ATOM 758 N N . ASN A 1 92 ? -16.073 -4.328 4.796 1.00 97.44 92 ASN A N 1
ATOM 759 C CA . ASN A 1 92 ? -16.830 -4.746 3.624 1.00 97.44 92 ASN A CA 1
ATOM 760 C C . ASN A 1 92 ? -15.918 -5.261 2.503 1.00 97.44 92 ASN A C 1
ATOM 762 O O . ASN A 1 92 ? -16.225 -6.294 1.915 1.00 97.44 92 ASN A O 1
ATOM 766 N N . ASN A 1 93 ? -14.790 -4.593 2.247 1.00 96.81 93 ASN A N 1
ATOM 767 C CA . ASN A 1 93 ? -13.794 -5.064 1.281 1.00 96.81 93 ASN A CA 1
ATOM 768 C C . ASN A 1 93 ? -13.140 -6.376 1.717 1.00 96.81 93 ASN A C 1
ATOM 770 O O . ASN A 1 93 ? -12.783 -7.176 0.870 1.00 96.81 93 ASN A O 1
ATOM 774 N N . ALA A 1 94 ? -12.984 -6.635 3.015 1.00 96.50 94 ALA A N 1
ATOM 775 C CA . ALA A 1 94 ? -12.358 -7.868 3.491 1.00 96.50 94 ALA A CA 1
ATOM 776 C C . ALA A 1 94 ? -13.250 -9.117 3.331 1.00 96.50 94 ALA A C 1
ATOM 778 O O . ALA A 1 94 ? -12.779 -10.233 3.559 1.00 96.50 94 ALA A O 1
ATOM 779 N N . LYS A 1 95 ? -14.524 -8.955 2.945 1.00 96.94 95 LYS A N 1
ATOM 780 C CA . LYS A 1 95 ? -15.428 -10.080 2.685 1.00 96.94 95 LYS A CA 1
ATOM 781 C C . LYS A 1 95 ? -14.965 -10.904 1.471 1.00 96.94 95 LYS A C 1
ATOM 783 O O . LYS A 1 95 ? -14.405 -10.327 0.535 1.00 96.94 95 LYS A O 1
ATOM 788 N N . PRO A 1 96 ? -15.198 -12.231 1.448 1.00 95.19 96 PRO A N 1
ATOM 789 C CA . PRO A 1 96 ? -14.764 -13.104 0.355 1.00 95.19 96 PRO A CA 1
ATOM 790 C C . PRO A 1 96 ? -15.156 -12.617 -1.045 1.00 95.19 96 PRO A C 1
ATOM 792 O O . PRO A 1 96 ? -14.340 -12.707 -1.956 1.00 95.19 96 PRO A O 1
ATOM 795 N N . GLU A 1 97 ? -16.357 -12.062 -1.187 1.00 96.25 97 GLU A N 1
ATOM 796 C CA . GLU A 1 97 ? -16.917 -11.555 -2.440 1.00 96.25 97 GLU A CA 1
ATOM 797 C C . GLU A 1 97 ? -16.329 -10.211 -2.905 1.00 96.25 97 GLU A C 1
ATOM 799 O O . GLU A 1 97 ? -16.463 -9.870 -4.074 1.00 96.25 97 GLU A O 1
ATOM 804 N N . ASN A 1 98 ? -15.654 -9.461 -2.022 1.00 96.25 98 ASN A N 1
ATOM 805 C CA . ASN A 1 98 ? -15.156 -8.108 -2.314 1.00 96.25 98 ASN A CA 1
ATOM 806 C C . ASN A 1 98 ? -13.629 -7.978 -2.239 1.00 96.25 98 ASN A C 1
ATOM 808 O O . ASN A 1 98 ? -13.076 -6.971 -2.675 1.00 96.25 98 ASN A O 1
ATOM 812 N N . LYS A 1 99 ? -12.938 -8.954 -1.638 1.00 94.81 99 LYS A N 1
ATOM 813 C CA . LYS A 1 99 ? -11.510 -8.818 -1.315 1.00 94.81 99 LYS A CA 1
ATOM 814 C C . LYS A 1 99 ? -10.596 -8.866 -2.527 1.00 94.81 99 LYS A C 1
ATOM 816 O O . LYS A 1 99 ? -9.467 -8.407 -2.399 1.00 94.81 99 LYS A O 1
ATOM 821 N N . ILE A 1 100 ? -11.042 -9.454 -3.637 1.00 94.19 100 ILE A N 1
ATOM 822 C CA . ILE A 1 100 ? -10.238 -9.690 -4.840 1.00 94.19 100 ILE A CA 1
ATOM 823 C C . ILE A 1 100 ? -10.323 -8.476 -5.769 1.00 94.19 100 ILE A C 1
ATOM 825 O O . ILE A 1 100 ? -11.402 -7.928 -5.978 1.00 94.19 100 ILE A O 1
ATOM 829 N N . TYR A 1 101 ? -9.191 -8.064 -6.334 1.00 92.38 101 TYR A N 1
ATOM 830 C CA . TYR A 1 101 ? -9.112 -6.997 -7.326 1.00 92.38 101 TYR A CA 1
ATOM 831 C C . TYR A 1 101 ? -7.998 -7.272 -8.343 1.00 92.38 101 TYR A C 1
ATOM 833 O O . TYR A 1 101 ? -6.967 -7.863 -8.012 1.00 92.38 101 TYR A O 1
ATOM 841 N N . ALA A 1 102 ? -8.203 -6.810 -9.577 1.00 90.06 102 ALA A N 1
ATOM 842 C CA . ALA A 1 102 ? -7.198 -6.887 -10.629 1.00 90.06 102 ALA A CA 1
ATOM 843 C C . ALA A 1 102 ? -6.066 -5.902 -10.319 1.00 90.06 102 ALA A C 1
ATOM 845 O O . ALA A 1 102 ? -6.293 -4.696 -10.218 1.00 90.06 102 ALA A O 1
ATOM 846 N N . TYR A 1 103 ? -4.852 -6.414 -10.138 1.00 88.12 103 TYR A N 1
ATOM 847 C CA . TYR A 1 103 ? -3.718 -5.573 -9.788 1.00 88.12 103 TYR A CA 1
ATOM 848 C C . TYR A 1 103 ? -3.177 -4.827 -10.998 1.00 88.12 103 TYR A C 1
ATOM 850 O O . TYR A 1 103 ? -2.888 -5.423 -12.035 1.00 88.12 103 TYR A O 1
ATOM 858 N N . ASP A 1 104 ? -2.943 -3.533 -10.810 1.00 88.56 104 ASP A N 1
ATOM 859 C CA . ASP A 1 104 ? -2.189 -2.710 -11.741 1.00 88.56 104 ASP A CA 1
ATOM 860 C C . ASP A 1 104 ? -1.083 -1.984 -10.974 1.00 88.56 104 ASP A C 1
ATOM 862 O O . ASP A 1 104 ? -1.336 -1.257 -10.010 1.00 88.56 104 ASP A O 1
ATOM 866 N N . PHE A 1 105 ? 0.163 -2.170 -11.410 1.00 85.31 105 PHE A N 1
ATOM 867 C CA . PHE A 1 105 ? 1.327 -1.622 -10.718 1.00 85.31 105 PHE A CA 1
ATOM 868 C C . PHE A 1 105 ? 1.299 -0.090 -10.594 1.00 85.31 105 PHE A C 1
ATOM 870 O O . PHE A 1 105 ? 1.840 0.441 -9.627 1.00 85.31 105 PHE A O 1
ATOM 877 N N . PHE A 1 106 ? 0.671 0.632 -11.521 1.00 88.25 106 PHE A N 1
ATOM 878 C CA . PHE A 1 106 ? 0.605 2.095 -11.512 1.00 88.25 106 PHE A CA 1
ATOM 879 C C . PHE A 1 106 ? -0.710 2.636 -10.964 1.00 88.25 106 PHE A C 1
ATOM 881 O O . PHE A 1 106 ? -0.725 3.705 -10.345 1.00 88.25 106 PHE A O 1
ATOM 888 N N . TYR A 1 107 ? -1.805 1.919 -11.197 1.00 90.88 107 TYR A N 1
ATOM 889 C CA . TYR A 1 107 ? -3.146 2.454 -10.998 1.00 90.88 107 TYR A CA 1
ATOM 890 C C . TYR A 1 107 ? -3.922 1.752 -9.883 1.00 90.88 107 TYR A C 1
ATOM 892 O O . TYR A 1 107 ? -4.679 2.427 -9.184 1.00 90.88 107 TYR A O 1
ATOM 900 N N . ASP A 1 108 ? -3.684 0.463 -9.628 1.00 91.06 108 ASP A N 1
ATOM 901 C CA . ASP A 1 108 ? -4.404 -0.306 -8.609 1.00 91.06 108 ASP A CA 1
ATOM 902 C C . ASP A 1 108 ? -3.487 -1.250 -7.810 1.00 91.06 108 ASP A C 1
ATOM 904 O O . ASP A 1 108 ? -3.423 -2.463 -8.021 1.00 91.06 108 ASP A O 1
ATOM 908 N N . ASN A 1 109 ? -2.751 -0.660 -6.866 1.00 91.38 109 ASN A N 1
ATOM 909 C CA . ASN A 1 109 ? -1.787 -1.326 -6.004 1.00 91.38 109 ASN A CA 1
ATOM 910 C C . ASN A 1 109 ? -1.988 -0.931 -4.527 1.00 91.38 109 ASN A C 1
ATOM 912 O O . ASN A 1 109 ? -2.820 -0.097 -4.179 1.00 91.38 109 ASN A O 1
ATOM 916 N N . CYS A 1 110 ? -1.185 -1.492 -3.622 1.00 93.44 110 CYS A N 1
ATOM 917 C CA . CYS A 1 110 ? -1.298 -1.223 -2.186 1.00 93.44 110 CYS A CA 1
ATOM 918 C C . CYS A 1 110 ? -1.212 0.268 -1.803 1.00 93.44 110 CYS A C 1
ATOM 920 O O . CYS A 1 110 ? -1.879 0.705 -0.868 1.00 93.44 110 CYS A O 1
ATOM 922 N N . ALA A 1 111 ? -0.407 1.060 -2.511 1.00 93.56 111 ALA A N 1
ATOM 923 C CA . ALA A 1 111 ? -0.199 2.479 -2.263 1.00 93.56 111 ALA A CA 1
ATOM 924 C C . ALA A 1 111 ? -1.297 3.355 -2.879 1.00 93.56 111 ALA A C 1
ATOM 926 O O . ALA A 1 111 ? -1.705 4.324 -2.227 1.00 93.56 111 ALA A O 1
ATOM 927 N N . THR A 1 112 ? -1.810 3.012 -4.069 1.00 93.88 112 THR A N 1
ATOM 928 C CA . THR A 1 112 ? -2.971 3.701 -4.654 1.00 93.88 112 THR A CA 1
ATOM 929 C C . THR A 1 112 ? -4.244 3.381 -3.880 1.00 93.88 112 THR A C 1
ATOM 931 O O . THR A 1 112 ? -4.983 4.308 -3.562 1.00 93.88 112 THR A O 1
ATOM 934 N N . LYS A 1 113 ? -4.430 2.143 -3.398 1.00 94.94 113 LYS A N 1
ATOM 935 C CA . LYS A 1 113 ? -5.542 1.790 -2.496 1.00 94.94 113 LYS A CA 1
ATOM 936 C C . LYS A 1 113 ? -5.584 2.675 -1.247 1.00 94.94 113 LYS A C 1
ATOM 938 O O . LYS A 1 113 ? -6.670 3.051 -0.816 1.00 94.94 113 LYS A O 1
ATOM 943 N N . MET A 1 114 ? -4.440 3.087 -0.686 1.00 92.00 114 MET A N 1
ATOM 944 C CA . MET A 1 114 ? -4.437 4.034 0.446 1.00 92.00 114 MET A CA 1
ATOM 945 C C . MET A 1 114 ? -5.099 5.371 0.094 1.00 92.00 114 MET A C 1
ATOM 947 O O . MET A 1 114 ? -5.803 5.953 0.918 1.00 92.00 114 MET A O 1
ATOM 951 N N . ARG A 1 115 ? -4.859 5.868 -1.121 1.00 90.94 115 ARG A N 1
ATOM 952 C CA . ARG A 1 115 ? -5.458 7.091 -1.659 1.00 90.94 115 ARG A CA 1
ATOM 953 C C . ARG A 1 115 ? -6.931 6.866 -1.978 1.00 90.94 115 ARG A C 1
ATOM 955 O O . ARG A 1 115 ? -7.770 7.554 -1.410 1.00 90.94 115 ARG A O 1
ATOM 962 N N . ASP A 1 116 ? -7.225 5.886 -2.823 1.00 92.56 116 ASP A N 1
ATOM 963 C CA . ASP A 1 116 ? -8.548 5.683 -3.419 1.00 92.56 116 ASP A CA 1
ATOM 964 C C . ASP A 1 116 ? -9.597 5.310 -2.362 1.00 92.56 116 ASP A C 1
ATOM 966 O O . ASP A 1 116 ? -10.697 5.857 -2.360 1.00 92.56 116 ASP A O 1
ATOM 970 N N . VAL A 1 117 ? -9.237 4.470 -1.383 1.00 92.88 117 VAL A N 1
ATOM 971 C CA . VAL A 1 117 ? -10.124 4.145 -0.252 1.00 92.88 117 VAL A CA 1
ATOM 972 C C . VAL A 1 117 ? -10.374 5.372 0.620 1.00 92.88 117 VAL A C 1
ATOM 974 O O . VAL A 1 117 ? -11.502 5.615 1.046 1.00 92.88 117 VAL A O 1
ATOM 977 N N . THR A 1 118 ? -9.337 6.170 0.883 1.00 89.56 118 THR A N 1
ATOM 978 C CA . THR A 1 118 ? -9.490 7.387 1.689 1.00 89.56 118 THR A CA 1
ATOM 979 C C . THR A 1 118 ? -10.371 8.406 0.961 1.00 89.56 118 THR A C 1
ATOM 981 O O . THR A 1 118 ? -11.259 8.984 1.575 1.00 89.56 118 THR A O 1
ATOM 984 N N . GLU 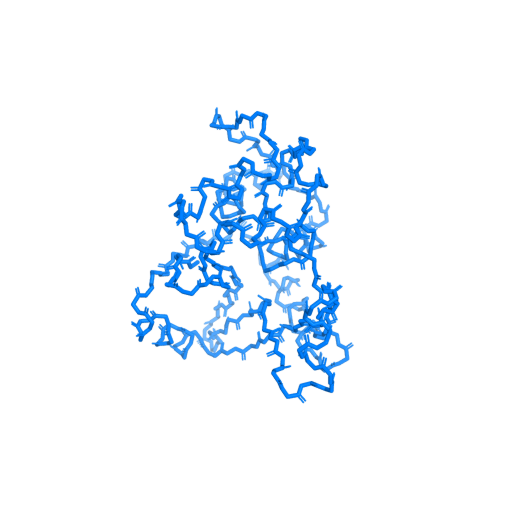A 1 119 ? -10.200 8.601 -0.346 1.00 88.38 119 GLU A N 1
ATOM 985 C CA . GLU A 1 119 ? -11.046 9.496 -1.148 1.00 88.38 119 GLU A CA 1
ATOM 986 C C . GLU A 1 119 ? -12.503 9.045 -1.189 1.00 88.38 119 GLU A C 1
ATOM 988 O O . GLU A 1 119 ? -13.392 9.871 -0.975 1.00 88.38 119 GLU A O 1
ATOM 993 N N . ALA A 1 120 ? -12.741 7.748 -1.403 1.00 89.31 120 ALA A N 1
ATOM 994 C CA . ALA A 1 120 ? -14.082 7.177 -1.433 1.00 89.31 120 ALA A CA 1
ATOM 995 C C . ALA A 1 120 ? -14.822 7.402 -0.105 1.00 89.31 120 ALA A C 1
ATOM 997 O O . ALA A 1 120 ? -15.995 7.768 -0.097 1.00 89.31 120 ALA A O 1
ATOM 998 N N . VAL A 1 121 ? -14.124 7.236 1.021 1.00 87.44 121 VAL A N 1
ATOM 999 C CA . VAL A 1 121 ? -14.690 7.412 2.366 1.00 87.44 121 VAL A CA 1
ATOM 1000 C C . VAL A 1 121 ? -14.871 8.886 2.736 1.00 87.44 121 VAL A C 1
ATOM 1002 O O . VAL A 1 121 ? -15.799 9.231 3.464 1.00 87.44 121 VAL A O 1
ATOM 1005 N N . LEU A 1 122 ? -13.984 9.766 2.268 1.00 83.00 122 LEU A N 1
ATOM 1006 C CA . LEU A 1 122 ? -14.018 11.198 2.583 1.00 83.00 122 LEU A CA 1
ATOM 1007 C C . LEU A 1 122 ? -14.772 12.033 1.536 1.00 83.00 122 LEU A C 1
ATOM 1009 O O . LEU A 1 122 ? -14.737 13.263 1.610 1.00 83.00 122 LEU A O 1
ATOM 1013 N N . HIS A 1 123 ? -15.443 11.386 0.577 1.00 78.25 123 HIS A N 1
ATOM 1014 C CA . HIS A 1 123 ? -16.175 12.019 -0.525 1.00 78.25 123 HIS A CA 1
ATOM 1015 C C . HIS A 1 123 ? -15.337 13.067 -1.274 1.00 78.25 123 HIS A C 1
ATOM 1017 O O . HIS A 1 123 ? -15.799 14.173 -1.547 1.00 78.25 123 HIS A O 1
ATOM 1023 N N . SER A 1 124 ? -14.072 12.742 -1.555 1.00 65.56 124 SER A N 1
ATOM 1024 C CA . SER A 1 124 ? -13.138 13.611 -2.288 1.00 65.56 124 SER A CA 1
ATOM 1025 C C . SER A 1 124 ? -12.890 14.997 -1.666 1.00 65.56 124 SER A C 1
ATOM 1027 O O . SER A 1 124 ? -12.314 15.863 -2.321 1.00 65.56 124 SER A O 1
ATOM 1029 N N . ASN A 1 125 ? -13.214 15.217 -0.382 1.00 63.31 125 ASN A N 1
ATOM 1030 C CA . ASN A 1 125 ? -12.885 16.452 0.356 1.00 63.31 125 ASN A CA 1
ATOM 1031 C C . ASN A 1 125 ? -11.401 16.543 0.747 1.00 63.31 125 ASN A C 1
ATOM 1033 O O . ASN A 1 125 ? -11.023 17.020 1.821 1.00 63.31 125 ASN A O 1
ATOM 1037 N N . ILE A 1 126 ? -10.539 16.066 -0.139 1.00 69.75 126 ILE A N 1
ATOM 1038 C CA . ILE A 1 126 ? -9.116 15.964 0.072 1.00 69.75 126 ILE A CA 1
ATOM 1039 C C . ILE A 1 126 ? -8.416 16.918 -0.886 1.00 69.75 126 ILE A C 1
ATOM 1041 O O . ILE A 1 126 ? -8.414 16.725 -2.098 1.00 69.75 126 ILE A O 1
ATOM 1045 N N . ASN A 1 127 ? -7.742 17.920 -0.327 1.00 69.50 127 ASN A N 1
ATOM 1046 C CA . ASN A 1 127 ? -6.837 18.756 -1.100 1.00 69.50 127 ASN A CA 1
ATOM 1047 C C . ASN A 1 127 ? -5.414 18.184 -1.035 1.00 69.50 127 ASN A C 1
ATOM 1049 O O . ASN A 1 127 ? -4.708 18.335 -0.032 1.00 69.50 127 ASN A O 1
ATOM 1053 N N . TYR A 1 128 ? -4.988 17.515 -2.106 1.00 72.31 128 TYR A N 1
ATOM 1054 C CA . TYR A 1 128 ? -3.613 17.052 -2.243 1.00 72.31 128 TYR A CA 1
ATOM 1055 C C . TYR A 1 128 ? -2.701 18.210 -2.642 1.00 72.31 128 TYR A C 1
ATOM 1057 O O . TYR A 1 128 ? -2.647 18.625 -3.796 1.00 72.31 128 TYR A O 1
ATOM 1065 N N . LYS A 1 129 ? -1.911 18.704 -1.687 1.00 72.50 129 LYS A N 1
ATOM 1066 C CA . LYS A 1 129 ? -0.838 19.652 -1.995 1.00 72.50 129 LYS A CA 1
ATOM 1067 C C . LYS A 1 129 ? 0.372 18.930 -2.571 1.00 72.50 129 LYS A C 1
ATOM 1069 O O . LYS A 1 129 ? 1.129 18.300 -1.816 1.00 72.50 129 LYS A O 1
ATOM 1074 N N . THR A 1 130 ? 0.611 19.134 -3.863 1.00 72.19 130 THR A N 1
ATOM 1075 C CA . THR A 1 130 ? 1.840 18.722 -4.546 1.00 72.19 130 THR A CA 1
ATOM 1076 C C . THR A 1 130 ? 3.072 19.091 -3.699 1.00 72.19 130 THR A C 1
ATOM 1078 O O . THR A 1 130 ? 3.189 20.222 -3.209 1.00 72.19 130 THR A O 1
ATOM 1081 N N . PRO A 1 131 ? 3.967 18.136 -3.391 1.00 70.38 131 PRO A N 1
ATOM 1082 C CA . PRO A 1 131 ? 5.224 18.419 -2.709 1.00 70.38 131 PRO A CA 1
ATOM 1083 C C . PRO A 1 131 ? 6.043 19.493 -3.418 1.00 70.38 131 PRO A C 1
ATOM 1085 O O . PRO A 1 131 ? 6.116 19.501 -4.637 1.00 70.38 131 PRO A O 1
ATOM 1088 N N . LYS A 1 132 ? 6.720 20.362 -2.653 1.00 73.31 132 LYS A N 1
ATOM 1089 C CA . LYS A 1 132 ? 7.695 21.317 -3.218 1.00 73.31 132 LYS A CA 1
ATOM 1090 C C . LYS A 1 132 ? 8.833 20.605 -3.961 1.00 73.31 132 LYS A C 1
ATOM 1092 O O . LYS A 1 132 ? 9.484 21.196 -4.804 1.00 73.31 132 LYS A O 1
ATOM 1097 N N . THR A 1 133 ? 9.062 19.340 -3.622 1.00 70.69 133 THR A N 1
ATOM 1098 C CA . THR A 1 133 ? 10.036 18.446 -4.247 1.00 70.69 133 THR A CA 1
ATOM 1099 C C . THR A 1 133 ? 9.509 17.766 -5.511 1.00 70.69 133 THR A C 1
ATOM 1101 O O . THR A 1 133 ? 10.221 16.942 -6.074 1.00 70.69 133 THR A O 1
ATOM 1104 N N . TYR A 1 134 ? 8.273 18.048 -5.940 1.00 76.44 134 TYR A N 1
ATOM 1105 C CA . TYR A 1 134 ? 7.732 17.511 -7.183 1.00 76.44 134 TYR A CA 1
ATOM 1106 C C . TYR A 1 134 ? 8.540 18.020 -8.376 1.00 76.44 134 TYR A C 1
ATOM 1108 O O . TYR A 1 134 ? 8.803 19.215 -8.507 1.00 76.44 134 TYR A O 1
ATOM 1116 N N . LYS A 1 135 ? 8.901 17.092 -9.254 1.00 83.44 135 LYS A N 1
ATOM 1117 C CA . LYS A 1 135 ? 9.532 17.336 -10.549 1.00 83.44 135 LYS A CA 1
ATOM 1118 C C . LYS A 1 135 ? 8.756 16.533 -11.573 1.00 83.44 135 LYS A C 1
ATOM 1120 O O . LYS A 1 135 ? 8.339 15.439 -11.231 1.00 83.44 135 LYS A O 1
ATOM 1125 N N . ALA A 1 136 ? 8.566 17.043 -12.787 1.00 87.31 136 ALA A N 1
ATOM 1126 C CA . ALA A 1 136 ? 7.866 16.310 -13.841 1.00 87.31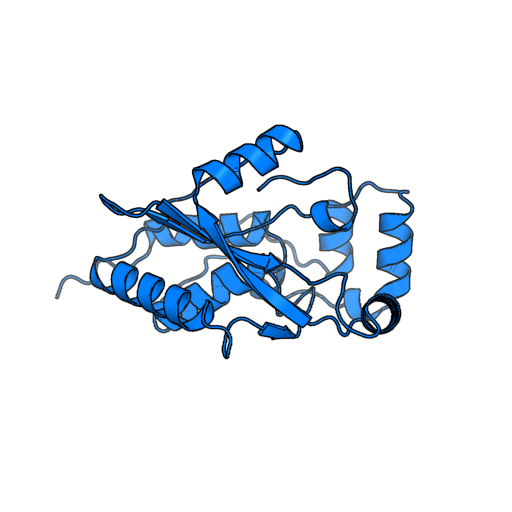 136 ALA A CA 1
ATOM 1127 C C . ALA A 1 136 ? 8.725 15.141 -14.362 1.00 87.31 136 ALA A C 1
ATOM 1129 O O . ALA A 1 136 ? 9.622 15.320 -15.194 1.00 87.31 136 ALA A O 1
ATOM 1130 N N . GLU A 1 137 ? 8.442 13.934 -13.885 1.00 92.12 137 GLU A N 1
ATOM 1131 C CA . GLU A 1 137 ? 9.185 12.707 -14.172 1.00 92.12 137 GLU A CA 1
ATOM 1132 C C . GLU A 1 137 ? 8.287 11.688 -14.882 1.00 92.12 137 GLU A C 1
ATOM 1134 O O . GLU A 1 137 ? 7.060 11.716 -14.766 1.00 92.12 137 GLU A O 1
ATOM 1139 N N . SER A 1 138 ? 8.892 10.809 -15.678 1.00 93.06 138 SER A N 1
ATOM 1140 C CA . SER A 1 138 ? 8.187 9.650 -16.225 1.00 93.06 138 SER A CA 1
ATOM 1141 C C . SER A 1 138 ? 8.062 8.537 -15.187 1.00 93.06 138 SER A C 1
ATOM 1143 O O . SER A 1 138 ? 8.808 8.502 -14.204 1.00 93.06 138 SER A O 1
ATOM 1145 N N . PHE A 1 139 ? 7.165 7.578 -15.420 1.00 90.62 139 PHE A N 1
ATOM 1146 C CA . PHE A 1 139 ? 7.090 6.378 -14.579 1.00 90.62 139 PHE A CA 1
ATOM 1147 C C . PHE A 1 139 ? 8.439 5.651 -14.499 1.00 90.62 139 PHE A C 1
ATOM 1149 O O . PHE A 1 139 ? 8.830 5.210 -13.419 1.00 90.62 139 PHE A O 1
ATOM 1156 N N . ARG A 1 140 ? 9.198 5.605 -15.602 1.00 90.69 140 ARG A N 1
ATOM 1157 C CA . ARG A 1 140 ? 10.545 5.024 -15.643 1.00 90.69 140 ARG A CA 1
ATOM 1158 C C . ARG A 1 140 ? 11.506 5.737 -14.696 1.00 90.69 140 ARG A C 1
ATOM 1160 O O . ARG A 1 140 ? 12.219 5.080 -13.942 1.00 90.69 140 ARG A O 1
ATOM 1167 N N . GLN A 1 141 ? 11.517 7.068 -14.705 1.00 90.88 141 GLN A N 1
ATOM 1168 C CA . GLN A 1 141 ? 12.367 7.865 -13.813 1.00 90.88 141 GLN A CA 1
ATOM 1169 C C . GLN A 1 141 ? 12.017 7.613 -12.335 1.00 90.88 141 GLN A C 1
ATOM 1171 O O . GLN A 1 141 ? 12.909 7.396 -11.509 1.00 90.88 141 GLN A O 1
ATOM 1176 N N . LEU A 1 142 ? 10.720 7.537 -12.017 1.00 89.75 142 LEU A N 1
ATOM 1177 C CA . LEU A 1 142 ? 10.231 7.247 -10.666 1.00 89.75 142 LEU A CA 1
ATOM 1178 C C . LEU A 1 142 ? 10.602 5.836 -10.197 1.00 89.75 142 LEU A C 1
ATOM 1180 O O . LEU A 1 142 ? 11.058 5.664 -9.066 1.00 89.75 142 LEU A O 1
ATOM 1184 N N . ILE A 1 143 ? 10.451 4.833 -11.064 1.00 88.81 143 ILE A N 1
ATOM 1185 C CA . ILE A 1 143 ? 10.848 3.450 -10.778 1.00 88.81 143 ILE A CA 1
ATOM 1186 C C . ILE A 1 143 ? 12.352 3.370 -10.521 1.00 88.81 143 ILE A C 1
ATOM 1188 O O . ILE A 1 143 ? 12.779 2.852 -9.491 1.00 88.81 143 ILE A O 1
ATOM 1192 N N . ASN A 1 144 ? 13.152 3.919 -11.435 1.00 87.50 144 ASN A N 1
ATOM 1193 C CA . ASN A 1 144 ? 14.606 3.789 -11.404 1.00 87.50 144 ASN A CA 1
ATOM 1194 C C . ASN A 1 144 ? 15.240 4.480 -10.191 1.00 87.50 144 ASN A C 1
ATOM 1196 O O . ASN A 1 144 ? 16.301 4.063 -9.747 1.00 87.50 144 ASN A O 1
ATOM 1200 N N . THR A 1 145 ? 14.578 5.485 -9.614 1.00 84.69 145 THR A N 1
ATOM 1201 C CA . THR A 1 145 ? 15.023 6.128 -8.365 1.00 84.69 145 THR A CA 1
ATOM 1202 C C . THR A 1 145 ? 14.842 5.224 -7.136 1.00 84.69 145 THR A C 1
ATOM 1204 O O . THR A 1 145 ? 15.495 5.428 -6.116 1.00 84.69 145 THR A O 1
ATOM 1207 N N . ASN A 1 146 ? 13.966 4.216 -7.214 1.00 78.69 146 ASN A N 1
ATOM 1208 C CA . ASN A 1 146 ? 13.629 3.321 -6.102 1.00 78.69 146 ASN A CA 1
ATOM 1209 C C . ASN A 1 146 ? 14.199 1.900 -6.262 1.00 78.69 146 ASN A C 1
ATOM 1211 O O . ASN A 1 146 ? 13.994 1.064 -5.386 1.00 78.69 146 ASN A O 1
ATOM 1215 N N . ILE A 1 147 ? 14.920 1.617 -7.350 1.00 80.50 147 ILE A N 1
ATOM 1216 C CA . ILE A 1 147 ? 15.586 0.331 -7.584 1.00 80.50 147 ILE A CA 1
ATOM 1217 C C . ILE A 1 147 ? 17.084 0.572 -7.736 1.00 80.50 147 ILE A C 1
ATOM 1219 O O . ILE A 1 147 ? 17.506 1.533 -8.375 1.00 80.50 147 ILE A O 1
ATOM 1223 N N . HIS A 1 148 ? 17.902 -0.331 -7.197 1.00 72.88 148 HIS A N 1
ATOM 1224 C CA . HIS A 1 148 ? 19.341 -0.300 -7.432 1.00 72.88 148 HIS A CA 1
ATOM 1225 C C . HIS A 1 148 ? 19.669 -0.365 -8.930 1.00 72.88 148 HIS A C 1
ATOM 1227 O O . HIS A 1 148 ? 19.296 -1.314 -9.633 1.00 72.88 148 HIS A O 1
ATOM 1233 N N . TRP A 1 149 ? 20.401 0.651 -9.386 1.00 65.31 149 TRP A N 1
ATOM 1234 C CA . TRP A 1 149 ? 20.977 0.734 -10.724 1.00 65.31 149 TRP A CA 1
ATOM 1235 C C . TRP A 1 149 ? 21.824 -0.513 -11.029 1.00 65.31 149 TRP A C 1
ATOM 1237 O O . TRP A 1 149 ? 22.511 -1.021 -10.144 1.00 65.31 149 TRP A O 1
ATOM 1247 N N . ASN A 1 150 ? 21.767 -1.008 -12.271 1.00 64.94 150 ASN A N 1
ATOM 1248 C CA . ASN A 1 150 ? 22.449 -2.227 -12.742 1.00 64.94 150 ASN A CA 1
ATOM 1249 C C . ASN A 1 150 ? 22.037 -3.549 -12.058 1.00 64.94 150 ASN A C 1
ATOM 1251 O O . ASN A 1 150 ? 22.778 -4.530 -12.111 1.00 64.94 150 ASN A O 1
ATOM 1255 N N . SER A 1 151 ? 20.858 -3.621 -11.437 1.00 71.94 151 SER A N 1
ATOM 1256 C CA . SER A 1 151 ? 20.296 -4.903 -10.989 1.00 71.94 151 SER A CA 1
ATOM 1257 C C . SER A 1 151 ? 19.529 -5.613 -12.113 1.00 71.94 151 SER A C 1
ATOM 1259 O O . SER A 1 151 ? 18.913 -4.971 -12.964 1.00 71.94 151 SER A O 1
ATOM 1261 N N . TRP A 1 152 ? 19.479 -6.950 -12.079 1.00 68.31 152 TRP A N 1
ATOM 1262 C CA . TRP A 1 152 ? 18.617 -7.732 -12.981 1.00 68.31 152 TRP A CA 1
ATOM 1263 C C . TRP A 1 152 ? 17.136 -7.336 -12.873 1.00 68.31 152 TRP A C 1
ATOM 1265 O O . TRP A 1 152 ? 16.416 -7.371 -13.867 1.00 68.31 152 TRP A O 1
ATOM 1275 N N . GLY A 1 153 ? 16.690 -6.902 -11.689 1.00 67.25 153 GLY A N 1
ATOM 1276 C CA . GLY A 1 153 ? 15.339 -6.378 -11.480 1.00 67.25 153 GLY A CA 1
ATOM 1277 C C . GLY A 1 153 ? 15.095 -5.039 -12.180 1.00 67.25 153 GLY A C 1
ATOM 1278 O O . GLY A 1 153 ? 14.044 -4.857 -12.791 1.00 67.25 153 GLY A O 1
ATOM 1279 N N . HIS A 1 154 ? 16.075 -4.128 -12.155 1.00 74.75 154 HIS A N 1
ATOM 1280 C CA . HIS A 1 154 ? 16.024 -2.871 -12.912 1.00 74.75 154 HIS A CA 1
ATOM 1281 C C . HIS A 1 154 ? 15.923 -3.144 -14.415 1.00 74.75 154 HIS A C 1
ATOM 1283 O O . HIS A 1 154 ? 15.006 -2.640 -15.062 1.00 74.75 154 HIS A O 1
ATOM 1289 N N . PHE A 1 155 ? 16.786 -4.006 -14.958 1.00 68.12 155 PHE A N 1
ATOM 1290 C CA . PHE A 1 155 ? 16.725 -4.401 -16.367 1.00 68.12 155 PHE A CA 1
ATOM 1291 C C . PHE A 1 155 ? 15.375 -5.045 -16.727 1.00 68.12 155 PHE A C 1
ATOM 1293 O O . PHE A 1 155 ? 14.704 -4.596 -17.656 1.00 68.12 155 PHE A O 1
ATOM 1300 N N . GLY A 1 156 ? 14.937 -6.041 -15.950 1.00 67.12 156 GLY A N 1
ATOM 1301 C CA . GLY A 1 156 ? 13.700 -6.782 -16.202 1.00 67.12 156 GLY A CA 1
ATOM 1302 C C . GLY A 1 156 ? 12.452 -5.900 -16.207 1.00 67.12 156 GLY A C 1
ATOM 1303 O O . GLY A 1 156 ? 11.619 -6.039 -17.097 1.00 67.12 156 GLY A O 1
ATOM 1304 N N . ILE A 1 157 ? 12.342 -4.943 -15.279 1.00 75.62 157 ILE A N 1
ATOM 1305 C CA . ILE A 1 157 ? 11.210 -4.003 -15.245 1.00 75.62 157 ILE A CA 1
ATOM 1306 C C . ILE A 1 157 ? 11.233 -3.061 -16.451 1.00 75.62 157 ILE A C 1
ATOM 1308 O O . ILE A 1 157 ? 10.194 -2.828 -17.068 1.00 75.62 157 ILE A O 1
ATOM 1312 N N . ASN A 1 158 ? 12.408 -2.539 -16.814 1.00 73.00 158 ASN A N 1
ATOM 1313 C CA . ASN A 1 158 ? 12.535 -1.627 -17.949 1.00 73.00 158 ASN A CA 1
ATOM 1314 C C . ASN A 1 158 ? 12.173 -2.303 -19.284 1.00 73.00 158 ASN A C 1
ATOM 1316 O O . ASN A 1 158 ? 11.590 -1.638 -20.141 1.00 73.00 158 ASN A O 1
ATOM 1320 N N . VAL A 1 159 ? 12.481 -3.598 -19.435 1.00 71.38 159 VAL A N 1
ATOM 1321 C CA . VAL A 1 159 ? 12.101 -4.414 -20.599 1.00 71.38 159 VAL A CA 1
ATOM 1322 C C . VAL A 1 159 ? 10.615 -4.775 -20.565 1.00 71.38 159 VAL A C 1
ATOM 1324 O O . VAL A 1 159 ? 9.917 -4.538 -21.546 1.00 71.38 159 VAL A O 1
ATOM 1327 N N . ALA A 1 160 ? 10.114 -5.302 -19.443 1.00 75.06 160 ALA A N 1
ATOM 1328 C CA . ALA A 1 160 ? 8.738 -5.793 -19.333 1.00 75.06 160 ALA A CA 1
ATOM 1329 C C . ALA A 1 160 ? 7.691 -4.685 -19.505 1.00 75.06 160 ALA A C 1
ATOM 1331 O O . ALA A 1 160 ? 6.640 -4.914 -20.097 1.00 75.06 160 ALA A O 1
ATOM 1332 N N . LEU A 1 161 ? 7.975 -3.483 -18.997 1.00 78.88 161 LEU A N 1
ATOM 1333 C CA . LEU A 1 161 ? 7.049 -2.353 -19.072 1.00 78.88 161 LEU A CA 1
ATOM 1334 C C . LEU A 1 161 ? 7.240 -1.494 -20.333 1.00 78.88 161 LEU A C 1
ATOM 1336 O O . LEU A 1 161 ? 6.383 -0.666 -20.645 1.00 78.88 161 LEU A O 1
ATOM 1340 N N . GLY A 1 162 ? 8.335 -1.702 -21.074 1.00 81.56 162 GLY A N 1
ATOM 1341 C CA . GLY A 1 162 ? 8.570 -1.091 -22.383 1.00 81.56 162 GLY A CA 1
ATOM 1342 C C . GLY A 1 162 ? 8.450 0.435 -22.383 1.00 81.56 162 GLY A C 1
ATOM 1343 O O . GLY A 1 162 ? 8.721 1.087 -21.379 1.00 81.56 162 GLY A O 1
ATOM 1344 N N . SER A 1 163 ? 8.057 1.027 -23.512 1.00 85.50 163 SER A N 1
ATOM 1345 C CA . SER A 1 163 ? 7.945 2.488 -23.673 1.00 85.50 163 SER A CA 1
ATOM 1346 C C . SER A 1 163 ? 6.733 3.113 -22.974 1.00 85.50 163 SER A C 1
ATOM 1348 O O . SER A 1 163 ? 6.678 4.330 -22.803 1.00 85.50 163 SER A O 1
ATOM 1350 N N . VAL A 1 164 ? 5.775 2.302 -22.510 1.00 83.25 164 VAL A N 1
ATOM 1351 C CA . VAL A 1 164 ? 4.568 2.782 -21.810 1.00 83.25 164 VAL A CA 1
ATOM 1352 C C . VAL A 1 164 ? 4.932 3.562 -20.543 1.00 83.25 164 VAL A C 1
ATOM 1354 O O . VAL A 1 164 ? 4.214 4.475 -20.144 1.00 83.25 164 VAL A O 1
ATOM 1357 N N . ILE A 1 165 ? 6.081 3.264 -19.932 1.00 88.25 165 ILE A N 1
ATOM 1358 C CA . ILE A 1 165 ? 6.554 3.948 -18.722 1.00 88.25 165 ILE A CA 1
ATOM 1359 C C . ILE A 1 165 ? 7.396 5.201 -18.995 1.00 88.25 165 ILE A C 1
ATOM 1361 O O . ILE A 1 165 ? 7.825 5.859 -18.048 1.00 88.25 165 ILE A O 1
ATOM 1365 N N . ASP A 1 166 ? 7.609 5.578 -20.259 1.00 90.38 166 ASP A N 1
ATOM 1366 C CA . ASP A 1 166 ? 8.303 6.823 -20.621 1.00 90.38 166 ASP A CA 1
ATOM 1367 C C . ASP A 1 166 ? 7.385 8.049 -20.614 1.00 90.38 166 ASP A C 1
ATOM 1369 O O . ASP A 1 166 ? 7.865 9.185 -20.575 1.00 90.38 166 ASP A O 1
ATOM 1373 N N . GLN A 1 167 ? 6.069 7.838 -20.560 1.00 90.81 167 GLN A N 1
ATOM 1374 C CA . GLN A 1 167 ? 5.108 8.921 -20.387 1.00 90.81 167 GLN A CA 1
ATOM 1375 C C . GLN A 1 167 ? 5.308 9.640 -19.046 1.00 90.81 167 GLN A C 1
ATOM 1377 O O . GLN A 1 167 ? 5.636 9.025 -18.023 1.00 90.81 167 GLN A O 1
ATOM 1382 N N . LYS A 1 168 ? 5.088 10.958 -19.048 1.00 92.38 168 LYS A N 1
ATOM 1383 C CA . LYS A 1 168 ? 5.127 11.774 -17.832 1.00 92.38 168 LYS A CA 1
ATOM 1384 C C . LYS A 1 168 ? 3.980 11.385 -16.906 1.00 92.38 168 LYS A C 1
ATOM 1386 O O . LYS A 1 168 ? 2.838 11.257 -17.336 1.00 92.38 168 LYS A O 1
ATOM 1391 N N . ALA A 1 169 ? 4.301 11.183 -15.633 1.00 90.06 169 ALA A N 1
ATOM 1392 C CA . ALA A 1 169 ? 3.309 10.867 -14.625 1.00 90.06 169 ALA A CA 1
ATOM 1393 C C . ALA A 1 169 ? 2.712 12.167 -14.066 1.00 90.06 169 ALA A C 1
ATOM 1395 O O . ALA A 1 169 ? 3.433 13.059 -13.625 1.00 90.06 169 ALA A O 1
ATOM 1396 N N . GLU A 1 170 ? 1.385 12.256 -14.046 1.00 88.62 170 GLU A N 1
ATOM 1397 C CA . GLU A 1 170 ? 0.678 13.313 -13.321 1.00 88.62 170 GLU A CA 1
ATOM 1398 C C . GLU A 1 170 ? 0.998 13.258 -11.814 1.00 88.62 170 GLU A C 1
ATOM 1400 O O . GLU A 1 170 ? 1.257 12.169 -11.285 1.00 88.62 170 GLU A O 1
ATOM 1405 N N . PRO A 1 171 ? 0.903 14.373 -11.059 1.00 85.19 171 PRO A N 1
ATOM 1406 C CA . PRO A 1 171 ? 1.208 14.391 -9.624 1.00 85.19 171 PRO A CA 1
ATOM 1407 C C . PRO A 1 171 ? 0.468 13.318 -8.815 1.00 85.19 171 PRO A C 1
ATOM 1409 O O . PRO A 1 171 ? 1.031 12.723 -7.896 1.00 85.19 171 PRO A O 1
ATOM 1412 N N . ARG A 1 172 ? -0.790 13.035 -9.177 1.00 87.06 172 ARG A N 1
ATOM 1413 C CA . ARG A 1 172 ? -1.604 11.972 -8.569 1.00 87.06 172 ARG A CA 1
ATOM 1414 C C . ARG A 1 172 ? -0.985 10.590 -8.764 1.00 87.06 172 ARG A C 1
ATOM 1416 O O . ARG A 1 172 ? -1.049 9.757 -7.857 1.00 87.06 172 ARG A O 1
ATOM 1423 N N . ASN A 1 173 ? -0.413 10.345 -9.938 1.00 90.75 173 ASN A N 1
ATOM 1424 C CA . ASN A 1 173 ? 0.097 9.037 -10.310 1.00 90.75 173 ASN A CA 1
ATOM 1425 C C . ASN A 1 173 ? 1.309 8.668 -9.472 1.00 90.75 173 ASN A C 1
ATOM 1427 O O . ASN A 1 173 ? 1.453 7.498 -9.175 1.00 90.75 173 ASN A O 1
ATOM 1431 N N . TYR A 1 174 ? 2.079 9.627 -8.945 1.00 90.88 174 TYR A N 1
ATOM 1432 C CA . TYR A 1 174 ? 3.235 9.357 -8.077 1.00 90.88 174 TYR A CA 1
ATOM 1433 C C . TYR A 1 174 ? 2.864 8.560 -6.820 1.00 90.88 174 TYR A C 1
ATOM 1435 O O . TYR A 1 174 ? 3.719 7.908 -6.221 1.00 90.88 174 TYR A O 1
ATOM 1443 N N . MET A 1 175 ? 1.592 8.601 -6.413 1.00 90.69 175 MET A N 1
ATOM 1444 C CA . MET A 1 175 ? 1.066 7.843 -5.278 1.00 90.69 175 MET A CA 1
ATOM 1445 C C . MET A 1 175 ? 0.994 6.327 -5.533 1.00 90.69 175 MET A C 1
ATOM 1447 O O . MET A 1 175 ? 0.636 5.596 -4.614 1.00 90.69 175 MET A O 1
ATOM 1451 N N . PHE A 1 176 ? 1.389 5.844 -6.719 1.00 91.81 176 PHE A N 1
ATOM 1452 C CA . PHE A 1 176 ? 1.685 4.425 -6.949 1.00 91.81 176 PHE A CA 1
ATOM 1453 C C . PHE A 1 176 ? 2.870 3.929 -6.106 1.00 91.81 176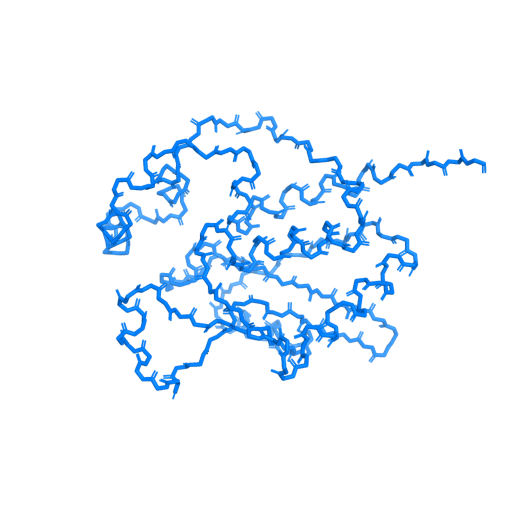 PHE A C 1
ATOM 1455 O O . PHE A 1 176 ? 2.961 2.739 -5.815 1.00 91.81 176 PHE A O 1
ATOM 1462 N N . LEU A 1 177 ? 3.750 4.840 -5.668 1.00 91.50 177 LEU A N 1
ATOM 1463 C CA . LEU A 1 177 ? 4.860 4.543 -4.768 1.00 91.50 177 LEU A CA 1
ATOM 1464 C C . LEU A 1 177 ? 4.444 4.715 -3.296 1.00 91.50 177 LEU A C 1
ATOM 1466 O O . LEU A 1 177 ? 3.959 5.792 -2.921 1.00 91.50 177 LEU A O 1
ATOM 1470 N N . PRO A 1 178 ? 4.718 3.732 -2.414 1.00 90.75 178 PRO A N 1
ATOM 1471 C CA . PRO A 1 178 ? 4.380 3.802 -0.990 1.00 90.75 178 PRO A CA 1
ATOM 1472 C C . PRO A 1 178 ? 4.884 5.061 -0.273 1.00 90.75 178 PRO A C 1
ATOM 1474 O O . PRO A 1 178 ? 4.124 5.710 0.447 1.00 90.75 178 PRO A O 1
ATOM 1477 N N . ASN A 1 179 ? 6.146 5.453 -0.485 1.00 88.69 179 ASN A N 1
ATOM 1478 C CA . ASN A 1 179 ? 6.731 6.625 0.178 1.00 88.69 179 ASN A CA 1
ATOM 1479 C C . ASN A 1 179 ? 6.071 7.944 -0.266 1.00 88.69 179 ASN A C 1
ATOM 1481 O O . ASN A 1 179 ? 5.839 8.854 0.541 1.00 88.69 179 ASN A O 1
ATOM 1485 N N . THR A 1 180 ? 5.728 8.041 -1.549 1.00 87.50 180 THR A N 1
ATOM 1486 C CA . THR A 1 180 ? 5.044 9.216 -2.084 1.00 87.50 180 THR A CA 1
ATOM 1487 C C . THR A 1 180 ? 3.604 9.272 -1.587 1.00 87.50 180 THR A C 1
ATOM 1489 O O . THR A 1 180 ? 3.196 10.304 -1.056 1.00 87.50 180 THR A O 1
ATOM 1492 N N . SER A 1 181 ? 2.866 8.157 -1.644 1.00 88.06 181 SER A N 1
ATOM 1493 C CA . SER A 1 181 ? 1.508 8.048 -1.086 1.00 88.06 181 SER A CA 1
ATOM 1494 C C . SER A 1 181 ? 1.475 8.459 0.393 1.00 88.06 181 SER A C 1
ATOM 1496 O O . SER A 1 181 ? 0.689 9.325 0.787 1.00 88.06 181 SER A O 1
ATOM 1498 N N . PHE A 1 182 ? 2.422 7.957 1.196 1.00 87.38 182 PHE A N 1
ATOM 1499 C CA . PHE A 1 182 ? 2.598 8.355 2.594 1.00 87.38 182 PHE A CA 1
ATOM 1500 C C . PHE A 1 182 ? 2.769 9.875 2.745 1.00 87.38 182 PHE A C 1
ATOM 1502 O O . PHE A 1 182 ? 2.048 10.510 3.514 1.00 87.38 182 PHE A O 1
ATOM 1509 N N . SER A 1 183 ? 3.678 10.480 1.976 1.00 83.81 183 SER A N 1
ATOM 1510 C CA . SER A 1 183 ? 3.982 11.917 2.045 1.00 83.81 183 SER A CA 1
ATOM 1511 C C . SER A 1 183 ? 2.804 12.812 1.645 1.00 83.81 183 SER A C 1
ATOM 1513 O O . SER A 1 183 ? 2.606 13.874 2.242 1.00 83.81 183 SER A O 1
ATOM 1515 N N . PHE A 1 184 ? 2.012 12.392 0.657 1.00 78.62 184 PHE A N 1
ATOM 1516 C CA . PHE A 1 184 ? 0.808 13.103 0.221 1.00 78.62 184 PHE A CA 1
ATOM 1517 C C . PHE A 1 184 ? -0.298 13.048 1.283 1.00 78.62 184 PHE A C 1
ATOM 1519 O O . PHE A 1 184 ? -0.895 14.078 1.601 1.00 78.62 184 PHE A O 1
ATOM 1526 N N . LEU A 1 185 ? -0.524 11.878 1.886 1.00 77.69 185 LEU A N 1
ATOM 1527 C CA . LEU A 1 185 ? -1.517 11.697 2.950 1.00 77.69 185 LEU A CA 1
ATOM 1528 C C . LEU A 1 185 ? -1.108 12.399 4.260 1.00 77.69 185 LEU A C 1
ATOM 1530 O O . LEU A 1 185 ? -1.964 12.962 4.941 1.00 77.69 185 LEU A O 1
ATOM 1534 N N . LYS A 1 186 ? 0.194 12.476 4.581 1.00 72.50 186 LYS A N 1
ATOM 1535 C CA . LYS A 1 186 ? 0.702 13.191 5.770 1.00 72.50 186 LYS A CA 1
ATOM 1536 C C . LYS A 1 186 ? 0.236 14.648 5.821 1.00 72.50 186 LYS A C 1
ATOM 1538 O O . LYS A 1 186 ? -0.062 15.176 6.889 1.00 72.50 186 LYS A O 1
ATOM 1543 N N . LYS A 1 187 ? 0.170 15.317 4.666 1.00 58.78 187 LYS A N 1
ATOM 1544 C CA . LYS A 1 187 ? -0.220 16.731 4.576 1.00 58.78 187 LYS A CA 1
ATOM 1545 C C . LYS A 1 187 ? -1.712 16.974 4.807 1.00 58.78 187 LYS A C 1
ATOM 1547 O O . LYS A 1 187 ? -2.069 18.086 5.187 1.00 58.78 187 LYS A O 1
ATOM 1552 N N . GLN A 1 188 ? -2.567 15.963 4.641 1.00 57.28 188 GLN A N 1
ATOM 1553 C CA . GLN A 1 188 ? -3.996 16.091 4.946 1.00 57.28 188 GLN A CA 1
ATOM 1554 C C . GLN A 1 188 ? -4.273 16.227 6.438 1.00 57.28 188 GLN A C 1
ATOM 1556 O O . GLN A 1 188 ? -5.245 16.882 6.808 1.00 57.28 188 GLN A O 1
ATOM 1561 N N . ALA A 1 189 ? -3.395 15.696 7.298 1.00 47.91 189 ALA A N 1
ATOM 1562 C CA . ALA A 1 189 ? -3.518 15.863 8.744 1.00 47.91 189 ALA A CA 1
ATOM 1563 C C . ALA A 1 189 ? -3.582 17.348 9.168 1.00 47.91 189 ALA A C 1
ATOM 1565 O O . ALA A 1 189 ? -4.114 17.655 10.232 1.00 47.91 189 ALA A O 1
ATOM 1566 N N . LEU A 1 190 ? -3.107 18.262 8.311 1.00 43.19 190 LEU A N 1
ATOM 1567 C CA . LEU A 1 190 ? -3.098 19.710 8.524 1.00 43.19 190 LEU A CA 1
ATOM 1568 C C . LEU A 1 190 ? -4.240 20.468 7.818 1.00 43.19 190 LEU A C 1
ATOM 1570 O O . LEU A 1 190 ? -4.339 21.679 7.995 1.00 43.19 190 LEU A O 1
ATOM 1574 N N . GLN A 1 191 ? -5.067 19.817 6.989 1.00 42.50 191 GLN A N 1
ATOM 1575 C CA . GLN A 1 191 ? -6.004 20.516 6.092 1.00 42.50 191 GLN A CA 1
ATOM 1576 C C . GLN A 1 191 ? -7.432 19.970 6.025 1.00 42.50 191 GLN A C 1
ATOM 1578 O O . GLN A 1 191 ? -8.220 20.520 5.253 1.00 42.50 191 GLN A O 1
ATOM 1583 N N . ILE A 1 192 ? -7.814 18.971 6.832 1.00 46.59 192 ILE A N 1
ATOM 1584 C CA . ILE A 1 192 ? -9.246 18.676 6.996 1.00 46.59 192 ILE A CA 1
ATOM 1585 C C . ILE A 1 192 ? -9.882 19.926 7.609 1.00 46.59 192 ILE A C 1
ATOM 1587 O O . ILE A 1 192 ? -9.553 20.318 8.728 1.00 46.59 192 ILE A O 1
ATOM 1591 N N . ARG A 1 193 ? -10.667 20.630 6.785 1.00 38.22 193 ARG A N 1
ATOM 1592 C CA . ARG A 1 193 ? -11.135 21.994 7.028 1.00 38.22 193 ARG A CA 1
ATOM 1593 C C . ARG A 1 193 ? -11.724 22.108 8.435 1.00 38.22 193 ARG A C 1
ATOM 1595 O O . ARG A 1 193 ? -12.643 21.378 8.787 1.00 38.22 193 ARG A O 1
ATOM 1602 N N . LYS A 1 194 ? -11.246 23.101 9.191 1.00 32.47 194 LYS A N 1
ATOM 1603 C CA . LYS A 1 194 ? -12.053 23.793 10.200 1.00 32.47 194 LYS A CA 1
ATOM 1604 C C . LYS A 1 194 ? -13.256 24.415 9.477 1.00 32.47 194 LYS A C 1
ATOM 1606 O O . LYS A 1 194 ? -13.221 25.590 9.136 1.00 32.47 194 LYS A O 1
ATOM 1611 N N . THR A 1 195 ? -14.280 23.636 9.162 1.00 33.00 195 THR A N 1
ATOM 1612 C CA . THR A 1 195 ? -15.615 24.182 8.919 1.00 33.00 195 THR A CA 1
ATOM 1613 C C . THR A 1 195 ? -16.291 24.232 10.275 1.00 33.00 195 THR A C 1
ATOM 1615 O O . THR A 1 195 ? -16.896 23.260 10.714 1.00 33.00 195 THR A O 1
ATOM 1618 N N . PHE A 1 196 ? -16.082 25.349 10.968 1.00 32.03 196 PHE A N 1
ATOM 1619 C CA . PHE A 1 196 ? -17.070 25.825 11.919 1.00 32.03 196 PHE A CA 1
ATOM 1620 C C . PHE A 1 196 ? -18.199 26.418 11.076 1.00 32.03 196 PHE A C 1
ATOM 1622 O O . PHE A 1 196 ? -17.949 27.322 10.276 1.00 32.03 196 PHE A O 1
ATOM 1629 N N . SER A 1 197 ? -19.390 25.848 11.202 1.00 32.22 197 SER A N 1
ATOM 1630 C CA . SER A 1 197 ? -20.655 26.537 10.956 1.00 32.22 197 SER A CA 1
ATOM 1631 C C . SER A 1 197 ? -21.326 26.702 12.303 1.00 32.22 197 SER A C 1
ATOM 1633 O O . SER A 1 197 ? -21.404 25.655 12.992 1.00 32.22 197 SER A O 1
#

Secondary structure (DSSP, 8-state):
----SSGGGTT----EEEE-SS-EEEEEEEE--TTSTTHHHHHHTT--EEEEEEEEHHHHHHHHHHTT-----------HHHHHHHHHHHHHHTSTTTSEEE-BTTTBSHHHHHHHHHHHHTTT-------TT----BHHHHHHHHS-TT-HHHHHHHHHSGGGGGSBPPTTGGGGSHHHHHHHHHGGGGTS-----

pLDDT: mean 83.71, std 13.49, range [32.03, 97.44]

Foldseek 3Di:
DAAAPDLLRLLHFAWDFDDDPPATKIWGWAAFDPPPPPNVVCVLVLWGKTFIDMDGPVVVVVVCVVRVHDDDDDDQQDDPQLSVLLVVLSVVCNDPVRGIDGDDLQCRGRQNCLVVSSCVSVVNLADQDQDPPDDFAFQLRLVPVRDDPPDPSNVVCCVSCDCVRRDTDDSSRSSSRNVSSVVRSNCVSVPPDPPDD